Protein AF-0000000079939667 (afdb_homodimer)

Structure (mmCIF, N/CA/C/O backbone):
data_AF-0000000079939667-model_v1
#
loop_
_entity.id
_entity.type
_entity.pdbx_description
1 polymer 'Transcription factor like'
#
loop_
_atom_site.group_PDB
_atom_site.id
_atom_site.type_symbol
_atom_site.label_atom_id
_atom_site.label_alt_id
_atom_site.label_comp_id
_atom_site.label_asym_id
_atom_site.label_entity_id
_atom_site.label_seq_id
_atom_site.pdbx_PDB_ins_code
_atom_site.Cartn_x
_atom_site.Cartn_y
_atom_site.Cartn_z
_atom_site.occupancy
_atom_site.B_iso_or_equiv
_atom_site.auth_seq_id
_atom_site.auth_comp_id
_atom_site.auth_asym_id
_atom_site.auth_atom_id
_atom_site.pdbx_PDB_model_num
ATOM 1 N N . MET A 1 1 ? -7.195 26.578 -34.844 1 25.41 1 MET A N 1
ATOM 2 C CA . MET A 1 1 ? -7.215 25.141 -34.562 1 25.41 1 MET A CA 1
ATOM 3 C C . MET A 1 1 ? -6.73 24.875 -33.125 1 25.41 1 MET A C 1
ATOM 5 O O . MET A 1 1 ? -5.648 25.328 -32.75 1 25.41 1 MET A O 1
ATOM 9 N N . PRO A 1 2 ? -7.609 24.844 -32.094 1 32.22 2 PRO A N 1
ATOM 10 C CA . PRO A 1 2 ? -7.145 24.828 -30.703 1 32.22 2 PRO A CA 1
ATOM 11 C C . PRO A 1 2 ? -6.148 23.703 -30.438 1 32.22 2 PRO A C 1
ATOM 13 O O . PRO A 1 2 ? -6.164 22.672 -31.125 1 32.22 2 PRO A O 1
ATOM 16 N N . LEU A 1 3 ? -4.836 23.969 -30.422 1 28.88 3 LEU A N 1
ATOM 17 C CA . LEU A 1 3 ? -3.799 23.047 -29.984 1 28.88 3 LEU A CA 1
ATOM 18 C C . LEU A 1 3 ? -4.324 22.109 -28.891 1 28.88 3 LEU A C 1
ATOM 20 O O . LEU A 1 3 ? -4.594 22.547 -27.766 1 28.88 3 LEU A O 1
ATOM 24 N N . ILE A 1 4 ? -5.43 21.422 -29.156 1 31.19 4 ILE A N 1
ATOM 25 C CA . ILE A 1 4 ? -5.895 20.344 -28.297 1 31.19 4 ILE A CA 1
ATOM 26 C C . ILE A 1 4 ? -4.699 19.594 -27.703 1 31.19 4 ILE A C 1
ATOM 28 O O . ILE A 1 4 ? -3.939 18.953 -28.438 1 31.19 4 ILE A O 1
ATOM 32 N N . PHE A 1 5 ? -3.789 20.328 -27.078 1 32.91 5 PHE A N 1
ATOM 33 C CA . PHE A 1 5 ? -2.688 19.672 -26.391 1 32.91 5 PHE A CA 1
ATOM 34 C C . PHE A 1 5 ? -3.104 18.281 -25.922 1 32.91 5 PHE A C 1
ATOM 36 O O . PHE A 1 5 ? -4.121 18.125 -25.25 1 32.91 5 PHE A O 1
ATOM 43 N N . SER A 1 6 ? -3.053 17.25 -26.812 1 35.16 6 SER A N 1
ATOM 44 C CA . SER A 1 6 ? -3.111 15.836 -26.484 1 35.16 6 SER A CA 1
ATOM 45 C C . SER A 1 6 ? -2.725 15.586 -25.031 1 35.16 6 SER A C 1
ATOM 47 O O . SER A 1 6 ? -1.573 15.797 -24.641 1 35.16 6 SER A O 1
ATOM 49 N N . MET A 1 7 ? -3.277 16.078 -24.062 1 37.38 7 MET A N 1
ATOM 50 C CA . MET A 1 7 ? -3.1 15.961 -22.609 1 37.38 7 MET A CA 1
ATOM 51 C C . MET A 1 7 ? -2.553 14.586 -22.25 1 37.38 7 MET A C 1
ATOM 53 O O . MET A 1 7 ? -3.223 13.57 -22.453 1 37.38 7 MET A O 1
ATOM 57 N N . LYS A 1 8 ? -1.27 14.125 -22.547 1 42.5 8 LYS A N 1
ATOM 58 C CA . LYS A 1 8 ? -0.356 13.008 -22.312 1 42.5 8 LYS A CA 1
ATOM 59 C C . LYS A 1 8 ? -0.796 12.18 -21.125 1 42.5 8 LYS A C 1
ATOM 61 O O . LYS A 1 8 ? -1.211 12.727 -20.094 1 42.5 8 LYS A O 1
ATOM 66 N N . GLN A 1 9 ? -1.339 10.961 -21.344 1 53.97 9 GLN A N 1
ATOM 67 C CA . GLN A 1 9 ? -1.887 9.93 -20.469 1 53.97 9 GLN A CA 1
ATOM 68 C C . GLN A 1 9 ? -1.112 9.859 -19.156 1 53.97 9 GLN A C 1
ATOM 70 O O . GLN A 1 9 ? 0.04 9.422 -19.125 1 53.97 9 GLN A O 1
ATOM 75 N N . SER A 1 10 ? -1.386 10.648 -18.188 1 79.94 10 SER A N 1
ATOM 76 C CA . SER A 1 10 ? -0.792 10.82 -16.875 1 79.94 10 SER A CA 1
ATOM 77 C C . SER A 1 10 ? -0.624 9.477 -16.156 1 79.94 10 SER A C 1
ATOM 79 O O . SER A 1 10 ? -1.405 8.555 -16.375 1 79.94 10 SER A O 1
ATOM 81 N N . SER A 1 11 ? 0.518 9.242 -15.789 1 94.69 11 SER A N 1
ATOM 82 C CA . SER A 1 11 ? 0.853 8.016 -15.078 1 94.69 11 SER A CA 1
ATOM 83 C C . SER A 1 11 ? -0.192 7.688 -14.016 1 94.69 11 SER A C 1
ATOM 85 O O . SER A 1 11 ? -0.95 8.562 -13.594 1 94.69 11 SER A O 1
ATOM 87 N N . ILE A 1 12 ? -0.388 6.441 -13.781 1 96.56 12 ILE A N 1
ATOM 88 C CA . ILE A 1 12 ? -1.284 6.004 -12.719 1 96.56 12 ILE A CA 1
ATOM 89 C C . ILE A 1 12 ? -0.987 6.789 -11.438 1 96.56 12 ILE A C 1
ATOM 91 O O . ILE A 1 12 ? -1.907 7.207 -10.734 1 96.56 12 ILE A O 1
ATOM 95 N N . LYS A 1 13 ? 0.25 6.988 -11.188 1 97.44 13 LYS A N 1
ATOM 96 C CA . LYS A 1 13 ? 0.673 7.73 -10 1 97.44 13 LYS A CA 1
ATOM 97 C C . LYS A 1 13 ? 0.097 9.141 -10 1 97.44 13 LYS A C 1
ATOM 99 O O . LYS A 1 13 ? -0.454 9.594 -8.992 1 97.44 13 LYS A O 1
ATOM 104 N N . THR A 1 14 ? 0.235 9.828 -11.117 1 96.88 14 THR A N 1
ATOM 105 C CA . THR A 1 14 ? -0.229 11.203 -11.227 1 96.88 14 THR A CA 1
ATOM 106 C C . THR A 1 14 ? -1.75 11.273 -11.109 1 96.88 14 THR A C 1
ATOM 108 O O . THR A 1 14 ? -2.287 12.125 -10.398 1 96.88 14 THR A O 1
ATOM 111 N N . ARG A 1 15 ? -2.402 10.414 -11.758 1 97.25 15 ARG A N 1
ATOM 112 C CA . ARG A 1 15 ? -3.859 10.391 -11.703 1 97.25 15 ARG A CA 1
ATOM 113 C C . ARG A 1 15 ? -4.352 10.07 -10.297 1 97.25 15 ARG A C 1
ATOM 115 O O . ARG A 1 15 ? -5.285 10.711 -9.797 1 97.25 15 ARG A O 1
ATOM 122 N N . PHE A 1 16 ? -3.736 9.141 -9.734 1 98 16 PHE A N 1
ATOM 123 C CA . PHE A 1 16 ? -4.102 8.789 -8.367 1 98 16 PHE A CA 1
ATOM 124 C C . PHE A 1 16 ? -3.879 9.969 -7.43 1 98 16 PHE A C 1
ATOM 126 O O . PHE A 1 16 ? -4.734 10.273 -6.598 1 98 16 PHE A O 1
ATOM 133 N N . THR A 1 17 ? -2.688 10.555 -7.523 1 97.06 17 THR A N 1
ATOM 134 C CA . THR A 1 17 ? -2.342 11.664 -6.648 1 97.06 17 THR A CA 1
ATOM 135 C C . THR A 1 17 ? -3.379 12.781 -6.758 1 97.06 17 THR A C 1
ATOM 137 O O . THR A 1 17 ? -3.896 13.258 -5.742 1 97.06 17 THR A O 1
ATOM 140 N N . TYR A 1 18 ? -3.674 13.117 -7.965 1 95.94 18 TYR A N 1
ATOM 141 C CA . TYR A 1 18 ? -4.637 14.188 -8.195 1 95.94 18 TYR A CA 1
ATOM 142 C C . TYR A 1 18 ? -6.012 13.812 -7.656 1 95.94 18 TYR A C 1
ATOM 144 O O . TYR A 1 18 ? -6.645 14.602 -6.957 1 95.94 18 TYR A O 1
ATOM 152 N N . GLY A 1 19 ? -6.473 12.672 -7.938 1 95.31 19 GLY A N 1
ATOM 153 C CA . GLY A 1 19 ? -7.762 12.219 -7.449 1 95.31 19 GLY A CA 1
ATOM 154 C C . GLY A 1 19 ? -7.84 12.148 -5.934 1 95.31 19 GLY A C 1
ATOM 155 O O . GLY A 1 19 ? -8.836 12.555 -5.336 1 95.31 19 GLY A O 1
ATOM 156 N N . PHE A 1 20 ? -6.848 11.68 -5.379 1 96.5 20 PHE A N 1
ATOM 157 C CA . PHE A 1 20 ? -6.797 11.508 -3.932 1 96.5 20 PHE A CA 1
ATOM 158 C C . PHE A 1 20 ? -6.828 12.859 -3.225 1 96.5 20 PHE A C 1
ATOM 160 O O . PHE A 1 20 ? -7.605 13.055 -2.287 1 96.5 20 PHE A O 1
ATOM 167 N N . LEU A 1 21 ? -6.051 13.781 -3.643 1 94.56 21 LEU A N 1
ATOM 168 C CA . LEU A 1 21 ? -5.988 15.102 -3.031 1 94.56 21 LEU A CA 1
ATOM 169 C C . LEU A 1 21 ? -7.293 15.859 -3.242 1 94.56 21 LEU A C 1
ATOM 171 O O . LEU A 1 21 ? -7.75 16.578 -2.352 1 94.56 21 LEU A O 1
ATOM 175 N N . ARG A 1 22 ? -7.848 15.719 -4.406 1 93.75 22 ARG A N 1
ATOM 176 C CA . ARG A 1 22 ? -9.117 16.375 -4.695 1 93.75 22 ARG A CA 1
ATOM 177 C C . ARG A 1 22 ? -10.211 15.883 -3.76 1 93.75 22 ARG A C 1
ATOM 179 O O . ARG A 1 22 ? -11.008 16.688 -3.248 1 93.75 22 ARG A O 1
ATOM 186 N N . THR A 1 23 ? -10.188 14.602 -3.518 1 91.06 23 THR A N 1
ATOM 187 C CA . THR A 1 23 ? -11.211 14.039 -2.648 1 91.06 23 THR A CA 1
ATOM 188 C C . THR A 1 23 ? -10.977 14.445 -1.197 1 91.06 23 THR A C 1
ATOM 190 O O . THR A 1 23 ? -11.93 14.703 -0.458 1 91.06 23 THR A O 1
ATOM 193 N N . LEU A 1 24 ? -9.758 14.477 -0.794 1 90.75 24 LEU A N 1
ATOM 194 C CA . LEU A 1 24 ? -9.422 14.891 0.563 1 90.75 24 LEU A CA 1
ATOM 195 C C . LEU A 1 24 ? -9.891 16.312 0.83 1 90.75 24 LEU A C 1
ATOM 197 O O . LEU A 1 24 ? -10.352 16.625 1.93 1 90.75 24 LEU A O 1
ATOM 201 N N . LYS A 1 25 ? -9.75 17.109 -0.139 1 91.12 25 LYS A N 1
ATOM 202 C CA . LYS A 1 25 ? -10.141 18.516 -0.007 1 91.12 25 LYS A CA 1
ATOM 203 C C . LYS A 1 25 ? -11.656 18.641 0.117 1 91.12 25 LYS A C 1
ATOM 205 O O . LYS A 1 25 ? -12.156 19.609 0.71 1 91.12 25 LYS A O 1
ATOM 210 N N . ARG A 1 26 ? -12.383 17.766 -0.353 1 89.38 26 ARG A N 1
ATOM 211 C CA . ARG A 1 26 ? -13.844 17.828 -0.364 1 89.38 26 ARG A CA 1
ATOM 212 C C . ARG A 1 26 ? -14.422 17.281 0.933 1 89.38 26 ARG A C 1
ATOM 214 O O . ARG A 1 26 ? -15.602 17.5 1.228 1 89.38 26 ARG A O 1
ATOM 221 N N . LEU A 1 27 ? -13.609 16.562 1.649 1 87.5 27 LEU A N 1
ATOM 222 C CA . LEU A 1 27 ? -14.102 15.984 2.893 1 87.5 27 LEU A CA 1
ATOM 223 C C . LEU A 1 27 ? -14.289 17.062 3.959 1 87.5 27 LEU A C 1
ATOM 225 O O . LEU A 1 27 ? -13.5 18 4.039 1 87.5 27 LEU A O 1
ATOM 229 N N . PRO A 1 28 ? -15.383 16.969 4.609 1 79.62 28 PRO A N 1
ATOM 230 C CA . PRO A 1 28 ? -15.672 17.984 5.629 1 79.62 28 PRO A CA 1
ATOM 231 C C . PRO A 1 28 ? -14.562 18.094 6.672 1 79.62 28 PRO A C 1
ATOM 233 O O . PRO A 1 28 ? -14 17.078 7.094 1 79.62 28 PRO A O 1
ATOM 236 N N . LYS A 1 29 ? -14.188 19.438 6.883 1 74.19 29 LYS A N 1
ATOM 237 C CA . LYS A 1 29 ? -13.148 19.688 7.883 1 74.19 29 LYS A CA 1
ATOM 238 C C . LYS A 1 29 ? -13.734 19.703 9.289 1 74.19 29 LYS A C 1
ATOM 240 O O . LYS A 1 29 ? -14.859 20.172 9.5 1 74.19 29 LYS A O 1
ATOM 245 N N . THR A 1 30 ? -13.453 18.672 10.023 1 64.62 30 THR A N 1
ATOM 246 C CA . THR A 1 30 ? -14 18.641 11.375 1 64.62 30 THR A CA 1
ATOM 247 C C . THR A 1 30 ? -13.508 19.844 12.18 1 64.62 30 THR A C 1
ATOM 249 O O . THR A 1 30 ? -12.305 20.016 12.367 1 64.62 30 THR A O 1
ATOM 252 N N . ARG A 1 31 ? -14.078 21.016 12.008 1 55.59 31 ARG A N 1
ATOM 253 C CA . ARG A 1 31 ? -13.836 22.172 12.852 1 55.59 31 ARG A CA 1
ATOM 254 C C . ARG A 1 31 ? -13.594 21.766 14.297 1 55.59 31 ARG A C 1
ATOM 256 O O . ARG A 1 31 ? -14.258 20.859 14.812 1 55.59 31 ARG A O 1
ATOM 263 N N . ALA A 1 32 ? -12.297 22.094 14.766 1 51.62 32 ALA A N 1
ATOM 264 C CA . ALA A 1 32 ? -11.969 22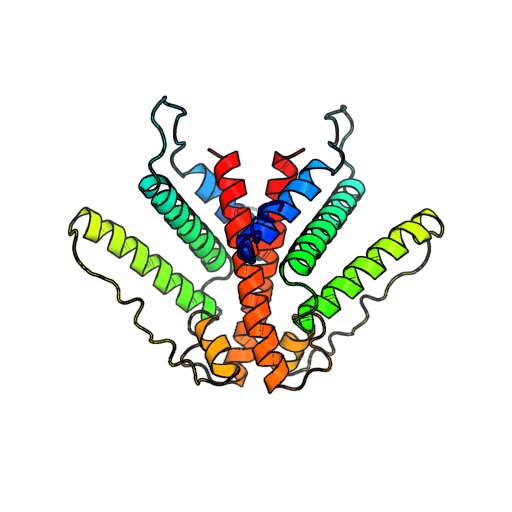.031 16.188 1 51.62 32 ALA A CA 1
ATOM 265 C C . ALA A 1 32 ? -13.188 22.328 17.047 1 51.62 32 ALA A C 1
ATOM 267 O O . ALA A 1 32 ? -13.242 23.375 17.703 1 51.62 32 ALA A O 1
ATOM 268 N N . THR A 1 33 ? -14.352 22.5 16.578 1 49.19 33 THR A N 1
ATOM 269 C CA . THR A 1 33 ? -15.109 22.797 17.797 1 49.19 33 THR A CA 1
ATOM 270 C C . THR A 1 33 ? -14.797 21.781 18.891 1 49.19 33 THR A C 1
ATOM 272 O O . THR A 1 33 ? -14.414 20.641 18.609 1 49.19 33 THR A O 1
ATOM 275 N N . SER A 1 34 ? -14.906 22.188 20.25 1 49.72 34 SER A N 1
ATOM 276 C CA . SER A 1 34 ? -14.57 21.641 21.562 1 49.72 34 SER A CA 1
ATOM 277 C C . SER A 1 34 ? -14.781 20.125 21.594 1 49.72 34 SER A C 1
ATOM 279 O O . SER A 1 34 ? -14.477 19.484 22.609 1 49.72 34 SER A O 1
ATOM 281 N N . SER A 1 35 ? -15.859 19.422 21 1 53.44 35 SER A N 1
ATOM 282 C CA . SER A 1 35 ? -16.328 18.188 21.609 1 53.44 35 SER A CA 1
ATOM 283 C C . SER A 1 35 ? -15.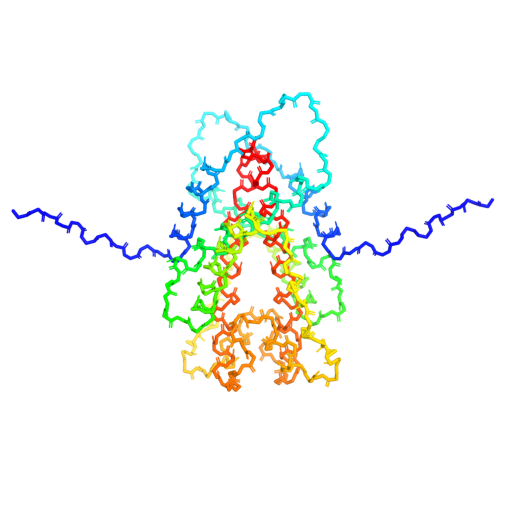5 17 21.141 1 53.44 35 SER A C 1
ATOM 285 O O . SER A 1 35 ? -14.984 16.984 20.031 1 53.44 35 SER A O 1
ATOM 287 N N . SER A 1 36 ? -14.945 16.062 21.953 1 63.62 36 SER A N 1
ATOM 288 C CA . SER A 1 36 ? -14.32 14.75 22.016 1 63.62 36 SER A CA 1
ATOM 289 C C . SER A 1 36 ? -14.852 13.844 20.906 1 63.62 36 SER A C 1
ATOM 291 O O . SER A 1 36 ? -16.062 13.594 20.828 1 63.62 36 SER A O 1
ATOM 293 N N . PHE A 1 37 ? -14.102 13.742 19.703 1 71.38 37 PHE A N 1
ATOM 294 C CA . PHE A 1 37 ? -14.562 12.805 18.688 1 71.38 37 PHE A CA 1
ATOM 295 C C . PHE A 1 37 ? -14.836 11.43 19.297 1 71.38 37 PHE A C 1
ATOM 297 O O . PHE A 1 37 ? -14 10.891 20.031 1 71.38 37 PHE A O 1
ATOM 304 N N . SER A 1 38 ? -16.078 11.117 19.234 1 83.69 38 SER A N 1
ATOM 305 C CA . SER A 1 38 ? -16.406 9.766 19.672 1 83.69 38 SER A CA 1
ATOM 306 C C . SER A 1 38 ? -15.703 8.727 18.797 1 83.69 38 SER A C 1
ATOM 308 O O . SER A 1 38 ? -15.359 9 17.641 1 83.69 38 SER A O 1
ATOM 310 N N . PRO A 1 39 ? -15.328 7.656 19.359 1 87.44 39 PRO A N 1
ATOM 311 C CA . PRO A 1 39 ? -14.734 6.559 18.594 1 87.44 39 PRO A CA 1
ATOM 312 C C . PRO A 1 39 ? -15.547 6.191 17.359 1 87.44 39 PRO A C 1
ATOM 314 O O . PRO A 1 39 ? -14.984 5.801 16.328 1 87.44 39 PRO A O 1
ATOM 317 N N . GLU A 1 40 ? -16.781 6.43 17.422 1 87.69 40 GLU A N 1
ATOM 318 C CA . GLU A 1 40 ? -17.656 6.109 16.281 1 87.69 40 GLU A CA 1
ATOM 319 C C . GLU A 1 40 ? -17.453 7.09 15.133 1 87.69 40 GLU A C 1
ATOM 321 O O . GLU A 1 40 ? -17.406 6.688 13.969 1 87.69 40 GLU A O 1
ATOM 326 N N . GLU A 1 41 ? -17.266 8.25 15.539 1 85.88 41 GLU A N 1
ATOM 327 C CA . GLU A 1 41 ? -17.062 9.273 14.516 1 85.88 41 GLU A CA 1
ATOM 328 C C . GLU A 1 41 ? -15.727 9.094 13.812 1 85.88 41 GLU A C 1
ATOM 330 O O . GLU A 1 41 ? -15.625 9.289 12.594 1 85.88 41 GLU A O 1
ATOM 335 N N . ILE A 1 42 ? -14.836 8.672 14.578 1 86 42 ILE A N 1
ATOM 336 C CA . ILE A 1 42 ? -13.5 8.445 14.031 1 86 42 ILE A CA 1
ATOM 337 C C . ILE A 1 42 ? -13.539 7.266 13.062 1 86 42 ILE A C 1
ATOM 339 O O . ILE A 1 42 ? -12.961 7.332 11.977 1 86 42 ILE A O 1
ATOM 343 N N . SER A 1 43 ? -14.227 6.277 13.445 1 90.69 43 SER A N 1
ATOM 344 C CA . SER A 1 43 ? -14.344 5.09 12.602 1 90.69 43 SER A CA 1
ATOM 345 C C . SER A 1 43 ? -15.055 5.414 11.297 1 90.69 43 SER A C 1
ATOM 347 O O . SER A 1 43 ? -14.672 4.914 10.234 1 90.69 43 SER A O 1
ATOM 349 N N . LYS A 1 44 ? -16.031 6.262 11.422 1 88.62 44 LYS A N 1
ATOM 350 C CA . LYS A 1 44 ? -16.781 6.652 10.227 1 88.62 44 LYS A CA 1
ATOM 351 C C . LYS A 1 44 ? -15.891 7.438 9.266 1 88.62 44 LYS A C 1
ATOM 353 O O . LYS A 1 44 ? -15.914 7.203 8.055 1 88.62 44 LYS A O 1
ATOM 358 N N . ARG A 1 45 ? -15.156 8.305 9.82 1 89.31 45 ARG A N 1
ATOM 359 C CA . ARG A 1 45 ? -14.266 9.117 8.992 1 89.31 45 ARG A CA 1
ATOM 360 C C . ARG A 1 45 ? -13.211 8.25 8.312 1 89.31 45 ARG A C 1
ATOM 362 O O . ARG A 1 45 ? -12.922 8.43 7.125 1 89.31 45 ARG A O 1
ATOM 369 N N . CYS A 1 46 ? -12.727 7.273 9.031 1 91.44 46 CYS A N 1
ATOM 370 C CA . CYS A 1 46 ? -11.734 6.355 8.484 1 91.44 46 CYS A CA 1
ATOM 371 C C . CYS A 1 46 ? -12.312 5.574 7.309 1 91.44 46 CYS A C 1
ATOM 373 O O . CYS A 1 46 ? -11.625 5.363 6.305 1 91.44 46 CYS A O 1
ATOM 375 N N . ARG A 1 47 ? -13.547 5.277 7.453 1 91.88 47 ARG A N 1
ATOM 376 C CA . ARG A 1 47 ? -14.211 4.523 6.391 1 91.88 47 ARG A CA 1
ATOM 377 C C . ARG A 1 47 ? -14.414 5.387 5.148 1 91.88 47 ARG A C 1
ATOM 379 O O . ARG A 1 47 ? -14.219 4.918 4.023 1 91.88 47 ARG A O 1
ATOM 386 N N . ILE A 1 48 ? -14.758 6.562 5.398 1 91.25 48 ILE A N 1
ATOM 387 C CA . ILE A 1 48 ? -15.016 7.477 4.289 1 91.25 48 ILE A CA 1
ATOM 388 C C . ILE A 1 48 ? -13.719 7.738 3.525 1 91.25 48 ILE A C 1
ATOM 390 O O . ILE A 1 48 ? -13.703 7.738 2.293 1 91.25 48 ILE A O 1
ATOM 394 N N . ILE A 1 49 ? -12.648 7.867 4.262 1 93.62 49 ILE A N 1
ATOM 395 C CA . ILE A 1 49 ? -11.367 8.148 3.625 1 93.62 49 ILE A CA 1
ATOM 396 C C . ILE A 1 49 ? -10.875 6.902 2.891 1 93.62 49 ILE A C 1
ATOM 398 O O . ILE A 1 49 ? -10.273 7.004 1.817 1 93.62 49 ILE A O 1
ATOM 402 N N . LYS A 1 50 ? -11.117 5.789 3.482 1 95.44 50 LYS A N 1
ATOM 403 C CA . LYS A 1 50 ? -10.773 4.551 2.791 1 95.44 50 LYS A CA 1
ATOM 404 C C . LYS A 1 50 ? -11.516 4.441 1.459 1 95.44 50 LYS A C 1
ATOM 406 O O . LYS A 1 50 ? -10.914 4.113 0.434 1 95.44 50 LYS A O 1
ATOM 411 N N . GLN A 1 51 ? -12.781 4.703 1.54 1 94.12 51 GLN A N 1
ATOM 412 C CA . GLN A 1 51 ? -13.594 4.621 0.331 1 94.12 51 GLN A CA 1
ATOM 413 C C . GLN A 1 51 ? -13.109 5.609 -0.726 1 94.12 51 GLN A C 1
ATOM 415 O O . GLN A 1 51 ? -13.062 5.285 -1.914 1 94.12 51 GLN A O 1
ATOM 420 N N . ALA A 1 52 ? -12.758 6.727 -0.271 1 93.88 52 ALA A N 1
ATOM 421 C CA . ALA A 1 52 ? -12.25 7.746 -1.18 1 93.88 52 ALA A CA 1
ATOM 422 C C . A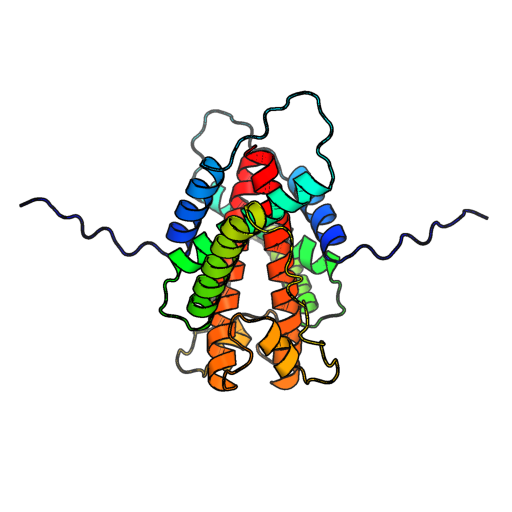LA A 1 52 ? -10.922 7.316 -1.8 1 93.88 52 ALA A C 1
ATOM 424 O O . ALA A 1 52 ? -10.688 7.531 -2.992 1 93.88 52 ALA A O 1
ATOM 425 N N . THR A 1 53 ? -10.039 6.75 -1.01 1 96.75 53 THR A N 1
ATOM 426 C CA . THR A 1 53 ? -8.75 6.258 -1.488 1 96.75 53 THR A CA 1
ATOM 427 C C . THR A 1 53 ? -8.945 5.145 -2.51 1 96.75 53 THR A C 1
ATOM 429 O O . THR A 1 53 ? -8.305 5.141 -3.562 1 96.75 53 THR A O 1
ATOM 432 N N . ASP A 1 54 ? -9.867 4.203 -2.154 1 97.19 54 ASP A N 1
ATOM 433 C CA . ASP A 1 54 ? -10.18 3.111 -3.072 1 97.19 54 ASP A CA 1
ATOM 434 C C . ASP A 1 54 ? -10.734 3.645 -4.391 1 97.19 54 ASP A C 1
ATOM 436 O O . ASP A 1 54 ? -10.344 3.189 -5.465 1 97.19 54 ASP A O 1
ATOM 440 N N . ALA A 1 55 ? -11.641 4.621 -4.316 1 96.94 55 ALA A N 1
ATOM 441 C CA . ALA A 1 55 ? -12.25 5.203 -5.512 1 96.94 55 ALA A CA 1
ATOM 442 C C . ALA A 1 55 ? -11.211 5.922 -6.363 1 96.94 55 ALA A C 1
ATOM 444 O O . ALA A 1 55 ? -11.234 5.832 -7.594 1 96.94 55 ALA A O 1
ATOM 445 N N . SER A 1 56 ? -10.305 6.641 -5.715 1 97.88 56 SER A N 1
ATOM 446 C CA . SER A 1 56 ? -9.273 7.371 -6.438 1 97.88 56 SER A CA 1
ATOM 447 C C . SER A 1 56 ? -8.344 6.418 -7.184 1 97.88 56 SER A C 1
ATOM 449 O O . SER A 1 56 ? -7.98 6.672 -8.336 1 97.88 56 SER A O 1
ATOM 451 N N . MET A 1 57 ? -7.98 5.305 -6.52 1 98.12 57 MET A N 1
ATOM 452 C CA . MET A 1 57 ? -7.102 4.344 -7.184 1 98.12 57 MET A CA 1
ATOM 453 C C . MET A 1 57 ? -7.832 3.643 -8.328 1 98.12 57 MET A C 1
ATOM 455 O O . MET A 1 57 ? -7.273 3.471 -9.414 1 98.12 57 MET A O 1
ATOM 459 N N . ALA A 1 58 ? -9.055 3.227 -8.047 1 98 58 ALA A N 1
ATOM 460 C CA . ALA A 1 58 ? -9.828 2.561 -9.086 1 98 58 ALA A CA 1
ATOM 461 C C . ALA A 1 58 ? -10.039 3.482 -10.289 1 98 58 ALA A C 1
ATOM 463 O O . ALA A 1 58 ? -10 3.037 -11.438 1 98 58 ALA A O 1
ATOM 464 N N . SER A 1 59 ? -10.297 4.754 -10.062 1 97.25 59 SER A N 1
ATOM 465 C CA . SER A 1 59 ? -10.461 5.73 -11.141 1 97.25 59 SER A CA 1
ATOM 466 C C . SER A 1 59 ? -9.172 5.918 -11.922 1 97.25 59 SER A C 1
ATOM 468 O O . SER A 1 59 ? -9.188 6.062 -13.148 1 97.25 59 SER A O 1
ATOM 470 N N . ALA A 1 60 ? -8.047 5.91 -11.227 1 98.12 60 ALA A N 1
ATOM 471 C CA . ALA A 1 60 ? -6.746 6.086 -11.867 1 98.12 60 ALA A CA 1
ATOM 472 C C . ALA A 1 60 ? -6.418 4.906 -12.773 1 98.12 60 ALA A C 1
ATOM 474 O O . ALA A 1 60 ? -5.832 5.086 -13.844 1 98.12 60 ALA A O 1
ATOM 475 N N . VAL A 1 61 ? -6.801 3.729 -12.375 1 98 61 VAL A N 1
ATOM 476 C CA . VAL A 1 61 ? -6.504 2.516 -13.125 1 98 61 VAL A CA 1
ATOM 477 C C . VAL A 1 61 ? -7.555 2.309 -14.211 1 98 61 VAL A C 1
ATOM 479 O O . VAL A 1 61 ? -7.234 1.9 -15.328 1 98 61 VAL A O 1
ATOM 482 N N . GLY A 1 62 ? -8.805 2.607 -13.867 1 96.62 62 GLY A N 1
ATOM 483 C CA . GLY A 1 62 ? -9.906 2.344 -14.773 1 96.62 62 GLY A CA 1
ATOM 484 C C . GLY A 1 62 ? -10.383 0.904 -14.727 1 96.62 62 GLY A C 1
ATOM 485 O O . GLY A 1 62 ? -9.922 0.117 -13.898 1 96.62 62 GLY A O 1
ATOM 486 N N . PRO A 1 63 ? -11.273 0.552 -15.633 1 96 63 PRO A N 1
ATOM 487 C CA . PRO A 1 63 ? -11.883 -0.78 -15.602 1 96 63 PRO A CA 1
ATOM 488 C C . PRO A 1 63 ? -11.07 -1.812 -16.391 1 96 63 PRO A C 1
ATOM 490 O O . PRO A 1 63 ? -11.547 -2.93 -16.609 1 96 63 PRO A O 1
ATOM 493 N N . ARG A 1 64 ? -9.812 -1.528 -16.734 1 94.94 64 ARG A N 1
ATOM 494 C CA . ARG A 1 64 ? -9.016 -2.385 -17.609 1 94.94 64 ARG A CA 1
ATOM 495 C C . ARG A 1 64 ? -8.555 -3.635 -16.859 1 94.94 64 ARG A C 1
ATOM 497 O O . ARG A 1 64 ? -8.25 -4.656 -17.484 1 94.94 64 ARG A O 1
ATOM 504 N N . ARG A 1 65 ? -8.477 -3.561 -15.602 1 97 65 ARG A N 1
ATOM 505 C CA . ARG A 1 65 ? -8.016 -4.668 -14.766 1 97 65 ARG A CA 1
ATOM 506 C C . ARG A 1 65 ? -9.164 -5.262 -13.961 1 97 65 ARG A C 1
ATOM 508 O O . ARG A 1 65 ? -10.008 -4.527 -13.438 1 97 65 ARG A O 1
ATOM 515 N N . ALA A 1 66 ? -9.141 -6.586 -13.875 1 97.5 66 ALA A N 1
ATOM 516 C CA . ALA A 1 66 ? -10.219 -7.27 -13.164 1 97.5 66 ALA A CA 1
ATOM 517 C C . ALA A 1 66 ? -10.328 -6.781 -11.727 1 97.5 66 ALA A C 1
ATOM 519 O O . ALA A 1 66 ? -11.43 -6.57 -11.211 1 97.5 66 ALA A O 1
ATOM 520 N N . TRP A 1 67 ? -9.195 -6.672 -11.039 1 97.88 67 TRP A N 1
ATOM 521 C CA . TRP A 1 67 ? -9.242 -6.246 -9.641 1 97.88 67 TRP A CA 1
ATOM 522 C C . TRP A 1 67 ? -9.789 -4.832 -9.523 1 97.88 67 TRP A C 1
ATOM 524 O O . TRP A 1 67 ? -10.5 -4.516 -8.562 1 97.88 67 TRP A O 1
ATOM 534 N N . SER A 1 68 ? -9.492 -3.982 -10.414 1 98.31 68 SER A N 1
ATOM 535 C CA . SER A 1 68 ? -9.992 -2.613 -10.391 1 98.31 68 SER A CA 1
ATOM 536 C C . SER A 1 68 ? -11.5 -2.572 -10.625 1 98.31 68 SER A C 1
ATOM 538 O O . SER A 1 68 ? -12.211 -1.798 -9.984 1 98.31 68 SER A O 1
ATOM 540 N N . ARG A 1 69 ? -11.961 -3.385 -11.547 1 97.81 69 ARG A N 1
ATOM 541 C CA . ARG A 1 69 ? -13.406 -3.49 -11.758 1 97.81 69 ARG A CA 1
ATOM 542 C C . ARG A 1 69 ? -14.117 -3.922 -10.477 1 97.81 69 ARG A C 1
ATOM 544 O O . ARG A 1 69 ? -15.18 -3.393 -10.148 1 97.81 69 ARG A O 1
ATOM 551 N N . ALA A 1 70 ? -13.539 -4.891 -9.867 1 97.94 70 ALA A N 1
ATOM 552 C CA . ALA A 1 70 ? -14.109 -5.363 -8.602 1 97.94 70 ALA A CA 1
ATOM 553 C C . ALA A 1 70 ? -14.156 -4.246 -7.566 1 97.94 70 ALA A C 1
ATOM 555 O O . ALA A 1 70 ? -15.133 -4.109 -6.828 1 97.94 70 ALA A O 1
ATOM 556 N N . LEU A 1 71 ? -13.117 -3.455 -7.508 1 97.62 71 LEU A N 1
ATOM 557 C CA . LEU A 1 71 ? -13.047 -2.344 -6.562 1 97.62 71 LEU A CA 1
ATOM 558 C C . LEU A 1 71 ? -14.094 -1.283 -6.891 1 97.62 71 LEU A C 1
ATOM 560 O O . LEU A 1 71 ? -14.727 -0.733 -5.992 1 97.62 71 LEU A O 1
ATOM 564 N N . ILE A 1 72 ? -14.227 -0.979 -8.141 1 97.62 72 ILE A N 1
ATOM 565 C CA . ILE A 1 72 ? -15.234 -0.023 -8.578 1 97.62 72 ILE A CA 1
ATOM 566 C C . ILE A 1 72 ? -16.625 -0.482 -8.117 1 97.62 72 ILE A C 1
ATOM 568 O O . ILE A 1 72 ? -17.391 0.312 -7.582 1 97.62 72 ILE A O 1
ATOM 572 N N . ARG A 1 73 ? -16.875 -1.744 -8.242 1 96.94 73 ARG A N 1
ATOM 573 C CA . ARG A 1 73 ? -18.156 -2.299 -7.836 1 96.94 73 ARG A CA 1
ATOM 574 C C . ARG A 1 73 ? -18.344 -2.178 -6.328 1 96.94 73 ARG A C 1
ATOM 576 O O . ARG A 1 73 ? -19.438 -1.831 -5.863 1 96.94 73 ARG A O 1
ATOM 583 N N . ARG A 1 74 ? -17.344 -2.465 -5.645 1 95.38 74 ARG A N 1
ATOM 584 C CA . ARG A 1 74 ? -17.406 -2.391 -4.188 1 95.38 74 ARG A CA 1
ATOM 585 C C . ARG A 1 74 ? -17.672 -0.963 -3.723 1 95.38 74 ARG A C 1
ATOM 587 O O . ARG A 1 74 ? -18.516 -0.741 -2.844 1 95.38 74 ARG A O 1
ATOM 594 N N . VAL A 1 75 ? -16.969 -0.044 -4.281 1 95.38 75 VAL A N 1
ATOM 595 C CA . VAL A 1 75 ? -17.109 1.363 -3.926 1 95.38 75 VAL A CA 1
ATOM 596 C C . VAL A 1 75 ? -18.531 1.833 -4.219 1 95.38 75 VAL A C 1
ATOM 598 O O . VAL A 1 75 ? -19.141 2.547 -3.416 1 95.38 75 VAL A O 1
ATOM 601 N N . ARG A 1 76 ? -19.047 1.468 -5.328 1 94.56 76 ARG A N 1
ATOM 602 C CA . ARG A 1 76 ? -20.391 1.834 -5.73 1 94.56 76 ARG A CA 1
ATOM 603 C C . ARG A 1 76 ? -21.422 1.254 -4.77 1 94.56 76 ARG A C 1
ATOM 605 O O . ARG A 1 76 ? -22.375 1.942 -4.371 1 94.56 76 ARG A O 1
ATOM 612 N N . TRP A 1 77 ? -21.203 0.046 -4.414 1 94.5 77 TRP A N 1
ATOM 613 C CA . TRP A 1 77 ? -22.109 -0.634 -3.486 1 94.5 77 TRP A CA 1
ATOM 614 C C . TRP A 1 77 ? -22.094 0.047 -2.121 1 94.5 77 TRP A C 1
ATOM 616 O O . TRP A 1 77 ? -23.156 0.305 -1.542 1 94.5 77 TRP A O 1
ATOM 626 N N . GLN A 1 78 ? -20.969 0.377 -1.609 1 91.31 78 GLN A N 1
ATOM 627 C CA . GLN A 1 78 ? -20.812 1.042 -0.319 1 91.31 78 GLN A CA 1
ATOM 628 C C . GLN A 1 78 ? -21.5 2.408 -0.321 1 91.31 78 GLN A C 1
ATOM 630 O O . GLN A 1 78 ? -22.109 2.803 0.673 1 91.31 78 GLN A O 1
ATOM 635 N N . ARG A 1 79 ? -21.344 3.053 -1.428 1 88.56 79 ARG A N 1
ATOM 636 C CA . ARG A 1 79 ? -21.984 4.359 -1.562 1 88.56 79 ARG A CA 1
ATOM 637 C C . ARG A 1 79 ? -23.5 4.234 -1.518 1 88.56 79 ARG A C 1
ATOM 639 O O . ARG A 1 79 ? -24.172 5.027 -0.854 1 88.56 79 ARG A O 1
ATOM 646 N N . ARG A 1 80 ? -23.984 3.229 -2.066 1 89.5 80 ARG A N 1
ATOM 647 C CA . ARG A 1 80 ? -25.422 2.982 -2.084 1 89.5 80 ARG A CA 1
ATOM 648 C C . ARG A 1 80 ? -25.938 2.621 -0.694 1 89.5 80 ARG A C 1
ATOM 650 O O . ARG A 1 80 ? -27 3.082 -0.281 1 89.5 80 ARG A O 1
ATOM 657 N N . GLN A 1 81 ? -25.156 1.837 -0.005 1 87.38 81 GLN A N 1
ATOM 658 C CA . GLN A 1 81 ? -25.547 1.418 1.34 1 87.38 81 GLN A CA 1
ATOM 659 C C . GLN A 1 81 ? -25.594 2.607 2.295 1 87.38 81 GLN A C 1
ATOM 661 O O . GLN A 1 81 ? -26.469 2.682 3.162 1 87.38 81 GLN A O 1
ATOM 666 N N . ARG A 1 82 ? -24.734 3.492 2.166 1 81.94 82 ARG A N 1
ATOM 667 C CA . ARG A 1 82 ? -24.703 4.684 3.006 1 81.94 82 ARG A CA 1
ATOM 668 C C . ARG A 1 82 ? -25.922 5.562 2.758 1 81.94 82 ARG A C 1
ATOM 670 O O . ARG A 1 82 ? -26.5 6.133 3.695 1 81.94 82 ARG A O 1
ATOM 677 N N . LEU A 1 83 ? -26.281 5.496 1.59 1 78.69 83 LEU A N 1
ATOM 678 C CA . LEU A 1 83 ? -27.453 6.289 1.223 1 78.69 83 LEU A CA 1
ATOM 679 C C . LEU A 1 83 ? -28.734 5.641 1.744 1 78.69 83 LEU A C 1
ATOM 681 O O . LEU A 1 83 ? -29.625 6.336 2.229 1 78.69 83 LEU A O 1
ATOM 685 N N . VAL A 1 84 ? -28.688 4.305 1.73 1 74.75 84 VAL A N 1
ATOM 686 C CA . VAL A 1 84 ? -29.875 3.564 2.15 1 74.75 84 VAL A CA 1
ATOM 687 C C . VAL A 1 84 ? -29.969 3.545 3.674 1 74.75 84 VAL A C 1
ATOM 689 O O . VAL A 1 84 ? -31.047 3.697 4.246 1 74.75 84 VAL A O 1
ATOM 692 N N . MET A 1 85 ? -28.734 3.098 4.402 1 66 85 MET A N 1
ATOM 693 C CA . MET A 1 85 ? -28.734 3.045 5.859 1 66 85 MET A CA 1
ATOM 694 C C . MET A 1 85 ? -29.109 4.398 6.453 1 66 85 MET A C 1
ATOM 696 O O . MET A 1 85 ? -29.719 4.469 7.52 1 66 85 MET A O 1
ATOM 700 N N . ARG A 1 86 ? -28.484 5.441 5.906 1 55.66 86 ARG A N 1
ATOM 701 C CA . ARG A 1 86 ? -28.984 6.723 6.379 1 55.66 86 ARG A CA 1
ATOM 702 C C . ARG A 1 86 ? -30.516 6.742 6.367 1 55.66 86 ARG A C 1
ATOM 704 O O . ARG A 1 86 ? -31.141 7.379 7.219 1 55.66 86 ARG A O 1
ATOM 711 N N . ARG A 1 87 ? -30.922 5.914 5.445 1 53.28 87 ARG A N 1
ATOM 712 C CA . ARG A 1 87 ? -32.375 5.781 5.422 1 53.28 87 ARG A CA 1
ATOM 713 C C . ARG A 1 87 ? -32.812 4.633 6.316 1 53.28 87 ARG A C 1
ATOM 715 O O . ARG A 1 87 ? -33.844 4.746 7.012 1 53.28 87 ARG A O 1
ATOM 722 N N . THR A 1 88 ? -32.188 3.402 6.062 1 51.09 88 THR A N 1
ATOM 723 C CA . THR A 1 88 ? -32.656 2.215 6.766 1 51.09 88 THR A CA 1
ATOM 724 C C . THR A 1 88 ? -31.578 1.677 7.703 1 51.09 88 THR A C 1
ATOM 726 O O . THR A 1 88 ? -30.406 1.586 7.332 1 51.09 88 THR A O 1
ATOM 729 N N . ARG A 1 89 ? -31.578 1.677 9.023 1 44.59 89 ARG A N 1
ATOM 730 C CA . ARG A 1 89 ? -30.594 1.235 10.008 1 44.59 89 ARG A CA 1
ATOM 731 C C . ARG A 1 89 ? -30.016 -0.122 9.625 1 44.59 89 ARG A C 1
ATOM 733 O O . ARG A 1 89 ? -29.203 -0.688 10.367 1 44.59 89 ARG A O 1
ATOM 740 N N . ARG A 1 90 ? -30.594 -1.159 8.852 1 33.47 90 ARG A N 1
ATOM 741 C CA . ARG A 1 90 ? -30.609 -2.518 9.383 1 33.47 90 ARG A CA 1
ATOM 742 C C . ARG A 1 90 ? -29.328 -3.26 9.008 1 33.47 90 ARG A C 1
ATOM 744 O O . ARG A 1 90 ? -28.922 -4.191 9.703 1 33.47 90 ARG A O 1
ATOM 751 N N . GLY A 1 91 ? -28.922 -3.6 7.613 1 34 91 GLY A N 1
ATOM 752 C CA . GLY A 1 91 ? -28.5 -4.957 7.305 1 34 91 GLY A CA 1
ATOM 753 C C . GLY A 1 91 ? -27.016 -5.184 7.52 1 34 91 GLY A C 1
ATOM 754 O O . GLY A 1 91 ? -26.203 -4.266 7.352 1 34 91 GLY A O 1
ATOM 755 N N . GLU A 1 92 ? -26.688 -6.145 8.398 1 40.16 92 GLU A N 1
ATOM 756 C CA . GLU A 1 92 ? -25.453 -6.777 8.852 1 40.16 92 GLU A CA 1
ATOM 757 C C . GLU A 1 92 ? -24.609 -7.25 7.668 1 40.16 92 GLU A C 1
ATOM 759 O O . GLU A 1 92 ? -25.062 -8.07 6.863 1 40.16 92 GLU A O 1
ATOM 764 N N . ARG A 1 93 ? -24.078 -6.52 6.949 1 36.78 93 ARG A N 1
ATOM 765 C CA . ARG A 1 93 ? -23.297 -7.246 5.953 1 36.78 93 ARG A CA 1
ATOM 766 C C . ARG A 1 93 ? -22.344 -8.234 6.617 1 36.78 93 ARG A C 1
ATOM 768 O O . ARG A 1 93 ? -21.578 -7.863 7.512 1 36.78 93 ARG A O 1
ATOM 775 N N . LYS A 1 94 ? -22.672 -9.578 6.625 1 33.03 94 LYS A N 1
ATOM 776 C CA . LYS A 1 94 ? -21.906 -10.727 7.098 1 33.03 94 LYS A CA 1
ATOM 777 C C . LYS A 1 94 ? -20.484 -10.703 6.527 1 33.03 94 LYS A C 1
ATOM 779 O O . LYS A 1 94 ? -20.312 -10.641 5.309 1 33.03 94 LYS A O 1
ATOM 784 N N . LYS A 1 95 ? -19.672 -10.109 7.188 1 39.88 95 LYS A N 1
ATOM 785 C CA . LYS A 1 95 ? -18.266 -10.43 6.969 1 39.88 95 LYS A CA 1
ATOM 786 C C . LYS A 1 95 ? -18.078 -11.922 6.707 1 39.88 95 LYS A C 1
ATOM 788 O O . LYS A 1 95 ? -17.703 -12.68 7.609 1 39.88 95 LYS A O 1
ATOM 793 N N . GLY A 1 96 ? -19.281 -12.547 6.199 1 31.94 96 GLY A N 1
ATOM 794 C CA . GLY A 1 96 ? -19.297 -14 6.281 1 31.94 96 GLY A CA 1
ATOM 795 C C . GLY A 1 96 ? -18.094 -14.648 5.625 1 31.94 96 GLY A C 1
ATOM 796 O O . GLY A 1 96 ? -18.047 -15.867 5.449 1 31.94 96 GLY A O 1
ATOM 797 N N . GLY A 1 97 ? -17.406 -14.18 4.688 1 32.94 97 GLY A N 1
ATOM 798 C CA . GLY A 1 97 ? -16.781 -15.414 4.227 1 32.94 97 GLY A CA 1
ATOM 799 C C . GLY A 1 97 ? -15.93 -16.078 5.285 1 32.94 97 GLY A C 1
ATOM 800 O O . GLY A 1 97 ? -15.102 -15.43 5.93 1 32.94 97 GLY A O 1
ATOM 801 N N . LYS A 1 98 ? -16.5 -16.922 6.074 1 33.84 98 LYS A N 1
ATOM 802 C CA . LYS A 1 98 ? -15.766 -17.844 6.93 1 33.84 98 LYS A CA 1
ATOM 803 C C . LYS A 1 98 ? -14.414 -18.188 6.324 1 33.84 98 LYS A C 1
ATOM 805 O O . LYS A 1 98 ? -14.336 -18.625 5.176 1 33.84 98 LYS A O 1
ATOM 810 N N . GLU A 1 99 ? -13.516 -17.328 6.777 1 41.59 99 GLU A N 1
ATOM 811 C CA . GLU A 1 99 ? -12.164 -17.797 6.469 1 41.59 99 GLU A CA 1
ATOM 812 C C . GLU A 1 99 ? -12.031 -19.297 6.699 1 41.59 99 GLU A C 1
ATOM 814 O O . GLU A 1 99 ? -12.164 -19.781 7.828 1 41.59 99 GLU A O 1
ATOM 819 N N . VAL A 1 100 ? -12.766 -20.141 6.09 1 37.78 100 VAL A N 1
ATOM 820 C CA . VAL A 1 100 ? -12.289 -21.516 6.195 1 37.78 100 VAL A CA 1
ATOM 821 C C . VAL A 1 100 ? -10.766 -21.547 6.09 1 37.78 100 VAL A C 1
ATOM 823 O O . VAL A 1 100 ? -10.195 -21.031 5.125 1 37.78 100 VAL A O 1
ATOM 826 N N . GLY A 1 101 ? -10.18 -21.391 7.18 1 44.44 101 GLY A N 1
ATOM 827 C CA . GLY A 1 101 ? -8.758 -21.422 7.488 1 44.44 101 GLY A CA 1
ATOM 828 C C . GLY A 1 101 ? -7.957 -22.312 6.543 1 44.44 101 GLY A C 1
ATOM 829 O O . GLY A 1 101 ? -6.727 -22.266 6.535 1 44.44 101 GLY A O 1
ATOM 830 N N . GLY A 1 102 ? -8.523 -23.438 6.172 1 48.09 102 GLY A N 1
ATOM 831 C CA . GLY A 1 102 ? -7.648 -24.469 5.625 1 48.09 102 GLY A CA 1
ATOM 832 C C . GLY A 1 102 ? -7.121 -24.125 4.242 1 48.09 102 GLY A C 1
ATOM 833 O O . GLY A 1 102 ? -6.723 -25.016 3.49 1 48.09 102 GLY A O 1
ATOM 834 N N . GLY A 1 103 ? -7.609 -23.016 3.684 1 60.53 103 GLY A N 1
ATOM 835 C CA . GLY A 1 103 ? -7.242 -22.938 2.279 1 60.53 103 GLY A CA 1
ATOM 836 C C . GLY A 1 103 ? -5.77 -22.641 2.064 1 60.53 103 GLY A C 1
ATOM 837 O O . GLY A 1 103 ? -5.078 -22.203 2.986 1 60.53 103 GLY A O 1
ATOM 838 N N . GLY A 1 104 ? -5.156 -23.203 1.12 1 80.56 104 GLY A N 1
ATOM 839 C CA . GLY A 1 104 ? -3.77 -23.109 0.695 1 80.56 104 GLY A CA 1
ATOM 840 C C . GLY A 1 104 ? -3.318 -21.688 0.427 1 80.56 104 GLY A C 1
ATOM 841 O O . GLY A 1 104 ? -4.074 -20.734 0.642 1 80.56 104 GLY A O 1
ATOM 842 N N . GLN A 1 105 ? -2.207 -21.391 0.412 1 84.75 105 GLN A N 1
ATOM 843 C CA . GLN A 1 105 ? -1.556 -20.125 0.127 1 84.75 105 GLN A CA 1
ATOM 844 C C . GLN A 1 105 ? -2.246 -19.391 -1.024 1 84.75 105 GLN A C 1
ATOM 846 O O . GLN A 1 105 ? -2.379 -18.172 -1.001 1 84.75 105 GLN A O 1
ATOM 851 N N . THR A 1 106 ? -2.84 -20.078 -1.867 1 88.44 106 THR A N 1
ATOM 852 C CA . THR A 1 106 ? -3.562 -19.516 -2.998 1 88.44 106 THR A CA 1
ATOM 853 C C . THR A 1 106 ? -4.883 -18.906 -2.543 1 88.44 106 THR A C 1
ATOM 855 O O . THR A 1 106 ? -5.281 -17.828 -3.025 1 88.44 106 THR A O 1
ATOM 858 N N . ASP A 1 107 ? -5.473 -19.594 -1.603 1 91 107 ASP A N 1
ATOM 859 C CA . ASP A 1 107 ? -6.762 -19.109 -1.116 1 91 107 ASP A CA 1
ATOM 860 C C . ASP A 1 107 ? -6.605 -17.781 -0.363 1 91 107 ASP A C 1
ATOM 862 O O . ASP A 1 107 ? -7.457 -16.906 -0.471 1 91 107 ASP A O 1
ATOM 866 N N . SER A 1 108 ? -5.57 -17.656 0.378 1 92.38 108 SER A N 1
ATOM 867 C CA . SER A 1 108 ? -5.309 -16.406 1.073 1 92.38 108 SER A CA 1
ATOM 868 C C . SER A 1 108 ? -5.105 -15.258 0.087 1 92.38 108 SER A C 1
ATOM 870 O O . SER A 1 108 ? -5.594 -14.148 0.306 1 92.38 108 SER A O 1
ATOM 872 N N . LEU A 1 109 ? -4.426 -15.594 -0.987 1 95.81 109 LEU A N 1
ATOM 873 C CA . LEU A 1 109 ? -4.18 -14.578 -2 1 95.81 109 LEU A CA 1
ATOM 874 C C . LEU A 1 109 ? -5.473 -14.172 -2.695 1 95.81 109 LEU A C 1
ATOM 876 O O . LEU A 1 109 ? -5.711 -12.984 -2.938 1 95.81 109 LEU A O 1
ATOM 880 N N . ARG A 1 110 ? -6.328 -15.141 -2.969 1 95.88 110 ARG A N 1
ATOM 881 C CA . ARG A 1 110 ? -7.617 -14.898 -3.615 1 95.88 110 ARG A CA 1
ATOM 882 C C . ARG A 1 110 ? -8.484 -13.969 -2.771 1 95.88 110 ARG A C 1
ATOM 884 O O . ARG A 1 110 ? -9.203 -13.125 -3.309 1 95.88 110 ARG A O 1
ATOM 891 N N . LYS A 1 111 ? -8.32 -14.047 -1.546 1 95.56 111 LYS A N 1
ATOM 892 C CA . LYS A 1 111 ? -9.133 -13.25 -0.629 1 95.56 111 LYS A CA 1
ATOM 893 C C . LYS A 1 111 ? -8.617 -11.82 -0.533 1 95.56 111 LYS A C 1
ATOM 895 O O . LYS A 1 111 ? -9.383 -10.891 -0.273 1 95.56 111 LYS A O 1
ATOM 900 N N . LEU A 1 112 ? -7.383 -11.664 -0.818 1 96.88 112 LEU A N 1
ATOM 901 C CA . LEU A 1 112 ? -6.75 -10.367 -0.606 1 96.88 112 LEU A CA 1
ATOM 902 C C . LEU A 1 112 ? -6.855 -9.5 -1.856 1 96.88 112 LEU A C 1
ATOM 904 O O . LEU A 1 112 ? -6.875 -8.273 -1.766 1 96.88 112 LEU A O 1
ATOM 908 N N . VAL A 1 113 ? -6.871 -10.117 -3.023 1 98.12 113 VAL A N 1
ATOM 909 C CA . VAL A 1 113 ? -6.953 -9.391 -4.285 1 98.12 113 VAL A CA 1
ATOM 910 C C . VAL A 1 113 ? -8.422 -9.172 -4.66 1 98.12 113 VAL A C 1
ATOM 912 O O . VAL A 1 113 ? -9.172 -10.133 -4.844 1 98.12 113 VAL A O 1
ATOM 915 N N . PRO A 1 114 ? -8.859 -7.922 -4.77 1 97.31 114 PRO A N 1
ATOM 916 C CA . PRO A 1 114 ? -10.258 -7.699 -5.141 1 97.31 114 PRO A CA 1
ATOM 917 C C . PRO A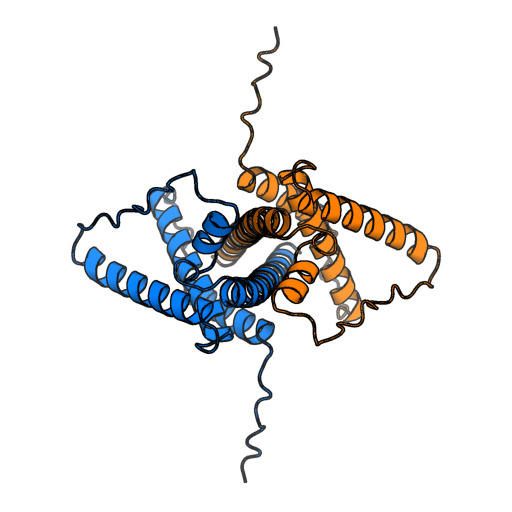 1 114 ? -10.664 -8.461 -6.402 1 97.31 114 PRO A C 1
ATOM 919 O O . PRO A 1 114 ? -10.008 -8.336 -7.438 1 97.31 114 PRO A O 1
ATOM 922 N N . GLY A 1 115 ? -11.75 -9.219 -6.242 1 96.44 115 GLY A N 1
ATOM 923 C CA . GLY A 1 115 ? -12.227 -10.016 -7.359 1 96.44 115 GLY A CA 1
ATOM 924 C C . GLY A 1 115 ? -11.453 -11.305 -7.543 1 96.44 115 GLY A C 1
ATOM 925 O O . GLY A 1 115 ? -11.727 -12.062 -8.477 1 96.44 115 GLY A O 1
ATOM 926 N N . GLY A 1 116 ? -10.492 -11.578 -6.703 1 97.25 116 GLY A N 1
ATOM 927 C CA . GLY A 1 116 ? -9.578 -12.695 -6.875 1 97.25 116 GLY A CA 1
ATOM 928 C C . GLY A 1 116 ? -10.219 -14.039 -6.59 1 97.25 116 GLY A C 1
ATOM 929 O O . GLY A 1 116 ? -9.688 -15.086 -6.973 1 97.25 116 GLY A O 1
ATOM 930 N N . GLU A 1 117 ? -11.367 -14.156 -5.992 1 94.81 117 GLU A N 1
ATOM 931 C CA . GLU A 1 117 ? -11.984 -15.375 -5.492 1 94.81 117 GLU A CA 1
ATOM 932 C C . GLU A 1 117 ? -12.305 -16.344 -6.637 1 94.81 117 GLU A C 1
ATOM 934 O O . GLU A 1 117 ? -12.242 -17.562 -6.465 1 94.81 117 GLU A O 1
ATOM 939 N N . THR A 1 118 ? -12.523 -15.836 -7.789 1 92.56 118 THR A N 1
ATOM 940 C CA . THR A 1 118 ? -12.984 -16.703 -8.867 1 92.56 118 THR A CA 1
ATOM 941 C C . THR A 1 118 ? -11.953 -16.766 -9.992 1 92.56 118 THR A C 1
ATOM 943 O O . THR A 1 118 ? -12.219 -17.312 -11.055 1 92.56 118 THR A O 1
ATOM 946 N N . MET A 1 119 ? -10.773 -16.25 -9.828 1 95.38 119 MET A N 1
ATOM 947 C CA . MET A 1 119 ? -9.781 -16.156 -10.891 1 95.38 119 MET A CA 1
ATOM 948 C C . MET A 1 119 ? -8.992 -17.453 -11.016 1 95.38 119 MET A C 1
ATOM 950 O O . MET A 1 119 ? -8.664 -18.078 -10.016 1 95.38 119 MET A O 1
ATOM 954 N N . GLU A 1 120 ? -8.742 -17.734 -12.281 1 94.69 120 GLU A N 1
ATOM 955 C CA . GLU A 1 120 ? -7.75 -18.781 -12.5 1 94.69 120 GLU A CA 1
ATOM 956 C C . GLU A 1 120 ? -6.363 -18.344 -12.047 1 94.69 120 GLU A C 1
ATOM 958 O O . GLU A 1 120 ? -6.082 -17.141 -11.977 1 94.69 120 GLU A O 1
ATOM 963 N N . LEU A 1 121 ? -5.492 -19.344 -11.781 1 92.69 121 LEU A N 1
ATOM 964 C CA . LEU A 1 121 ? -4.215 -19.062 -11.125 1 92.69 121 LEU A CA 1
ATOM 965 C C . LEU A 1 121 ? -3.385 -18.078 -11.953 1 92.69 121 LEU A C 1
ATOM 967 O O . LEU A 1 121 ? -2.828 -17.125 -11.414 1 92.69 121 LEU A O 1
ATOM 971 N N . CYS A 1 122 ? -3.27 -18.359 -13.227 1 91.31 122 CYS A N 1
ATOM 972 C CA . CYS A 1 122 ? -2.455 -17.484 -14.078 1 91.31 122 CYS A CA 1
ATOM 973 C C . CYS A 1 122 ? -2.99 -16.062 -14.07 1 91.31 122 CYS A C 1
ATOM 975 O O . CYS A 1 122 ? -2.223 -15.109 -13.938 1 91.31 122 CYS A O 1
ATOM 977 N N . THR A 1 123 ? -4.27 -15.977 -14.156 1 95.31 123 THR A N 1
ATOM 978 C CA . THR A 1 123 ? -4.91 -14.664 -14.117 1 95.31 123 THR A CA 1
ATOM 979 C C . THR A 1 123 ? -4.715 -14.008 -12.75 1 95.31 123 THR A C 1
ATOM 981 O O . THR A 1 123 ? -4.418 -12.82 -12.664 1 95.31 123 THR A O 1
ATOM 984 N N . LEU A 1 124 ? -4.867 -14.781 -11.703 1 96.69 124 LEU A N 1
ATOM 985 C CA . LEU A 1 124 ? -4.691 -14.281 -10.344 1 96.69 124 LEU A CA 1
ATOM 986 C C . LEU A 1 124 ? -3.293 -13.703 -10.156 1 96.69 124 LEU A C 1
ATOM 988 O O . LEU A 1 124 ? -3.133 -12.625 -9.57 1 96.69 124 LEU A O 1
ATOM 992 N N . LEU A 1 125 ? -2.34 -14.383 -10.688 1 96.62 125 LEU A N 1
ATOM 993 C CA . LEU A 1 125 ? -0.958 -13.945 -10.531 1 96.62 125 LEU A CA 1
ATOM 994 C C . LEU A 1 125 ? -0.728 -12.617 -11.25 1 96.62 125 LEU A C 1
ATOM 996 O O . LEU A 1 125 ? -0.087 -11.719 -10.711 1 96.62 125 LEU A O 1
ATOM 1000 N N . GLY A 1 126 ? -1.318 -12.508 -12.438 1 96.56 126 GLY A N 1
ATOM 1001 C CA . GLY A 1 126 ? -1.202 -11.266 -13.188 1 96.56 126 GLY A CA 1
ATOM 1002 C C . GLY A 1 126 ? -1.898 -10.094 -12.516 1 96.56 126 GLY A C 1
ATOM 1003 O O . GLY A 1 126 ? -1.344 -9 -12.438 1 96.56 126 GLY A O 1
ATOM 1004 N N . GLU A 1 127 ? -3.08 -10.359 -12.047 1 97.88 127 GLU A N 1
ATOM 1005 C CA . GLU A 1 127 ? -3.836 -9.32 -11.344 1 97.88 127 GLU A CA 1
ATOM 1006 C C . GLU A 1 127 ? -3.154 -8.938 -10.039 1 97.88 127 GLU A C 1
ATOM 1008 O O . GLU A 1 127 ? -3.127 -7.758 -9.672 1 97.88 127 GLU A O 1
ATOM 1013 N N . THR A 1 128 ? -2.596 -9.898 -9.375 1 98.12 128 THR A N 1
ATOM 1014 C CA . THR A 1 128 ? -1.903 -9.656 -8.109 1 98.12 128 THR A CA 1
ATOM 1015 C C . THR A 1 128 ? -0.686 -8.766 -8.328 1 98.12 128 THR A C 1
ATOM 1017 O O . THR A 1 128 ? -0.457 -7.824 -7.562 1 98.12 128 THR A O 1
ATOM 1020 N N . ALA A 1 129 ? 0.054 -9.031 -9.375 1 97.94 129 ALA A N 1
ATOM 1021 C CA . ALA A 1 129 ? 1.229 -8.219 -9.672 1 97.94 129 ALA A CA 1
ATOM 1022 C C . ALA A 1 129 ? 0.84 -6.762 -9.906 1 97.94 129 ALA A C 1
ATOM 1024 O O . ALA A 1 129 ? 1.466 -5.852 -9.359 1 97.94 129 ALA A O 1
ATOM 1025 N N . HIS A 1 130 ? -0.177 -6.613 -10.711 1 98.06 130 HIS A N 1
ATOM 1026 C CA . HIS A 1 130 ? -0.607 -5.246 -10.984 1 98.06 130 HIS A CA 1
ATOM 1027 C C . HIS A 1 130 ? -1.158 -4.574 -9.734 1 98.06 130 HIS A C 1
ATOM 1029 O O . HIS A 1 130 ? -0.933 -3.383 -9.516 1 98.06 130 HIS A O 1
ATOM 1035 N N . TYR A 1 131 ? -1.907 -5.297 -8.914 1 98.44 131 TYR A N 1
ATOM 1036 C CA . TYR A 1 131 ? -2.465 -4.785 -7.664 1 98.44 131 TYR A CA 1
ATOM 1037 C C . TYR A 1 131 ? -1.358 -4.344 -6.715 1 98.44 131 TYR A C 1
ATOM 1039 O O . TYR A 1 131 ? -1.451 -3.281 -6.094 1 98.44 131 TYR A O 1
ATOM 1047 N N . ILE A 1 132 ? -0.335 -5.102 -6.586 1 98.56 132 ILE A N 1
ATOM 1048 C CA . ILE A 1 132 ? 0.811 -4.766 -5.75 1 98.56 132 ILE A CA 1
ATOM 1049 C C . ILE A 1 132 ? 1.446 -3.467 -6.242 1 98.56 132 ILE A C 1
ATOM 1051 O O . ILE A 1 132 ? 1.771 -2.584 -5.441 1 98.56 132 ILE A O 1
ATOM 1055 N N . LYS A 1 133 ? 1.607 -3.359 -7.539 1 97.94 133 LYS A N 1
ATOM 1056 C CA . LYS A 1 133 ? 2.168 -2.131 -8.094 1 97.94 133 LYS A CA 1
ATOM 1057 C C . LYS A 1 133 ? 1.336 -0.917 -7.699 1 97.94 133 LYS A C 1
ATOM 1059 O O . LYS A 1 133 ? 1.885 0.135 -7.359 1 97.94 133 LYS A O 1
ATOM 1064 N N . CYS A 1 134 ? 0.082 -1.066 -7.684 1 98.5 134 CYS A N 1
ATOM 1065 C CA . CYS A 1 134 ? -0.797 0.052 -7.363 1 98.5 134 CYS A CA 1
ATOM 1066 C C . CYS A 1 134 ? -0.788 0.343 -5.867 1 98.5 134 CYS A C 1
ATOM 1068 O O . CYS A 1 134 ? -0.851 1.502 -5.457 1 98.5 134 CYS A O 1
ATOM 1070 N N . LEU A 1 135 ? -0.73 -0.726 -5.039 1 98.62 135 LEU A N 1
ATOM 1071 C CA . LEU A 1 135 ? -0.59 -0.51 -3.604 1 98.62 135 LEU A CA 1
ATOM 1072 C C . LEU A 1 135 ? 0.703 0.234 -3.291 1 98.62 135 LEU A C 1
ATOM 1074 O O . LEU A 1 135 ? 0.707 1.168 -2.484 1 98.62 135 LEU A O 1
ATOM 1078 N N . THR A 1 136 ? 1.787 -0.173 -3.975 1 98.19 136 THR A N 1
ATOM 1079 C CA . THR A 1 136 ? 3.078 0.477 -3.787 1 98.19 136 THR A CA 1
ATOM 1080 C C . THR A 1 136 ? 3.014 1.942 -4.211 1 98.19 136 THR A C 1
ATOM 1082 O O . THR A 1 136 ? 3.6 2.809 -3.557 1 98.19 136 THR A O 1
ATOM 1085 N N . THR A 1 137 ? 2.342 2.174 -5.273 1 98.12 137 THR A N 1
ATOM 1086 C CA . THR A 1 137 ? 2.156 3.547 -5.734 1 98.12 137 THR A CA 1
ATOM 1087 C C . THR A 1 137 ? 1.425 4.375 -4.68 1 98.12 137 THR A C 1
ATOM 1089 O O . THR A 1 137 ? 1.783 5.527 -4.434 1 98.12 137 THR A O 1
ATOM 1092 N N . GLN A 1 138 ? 0.398 3.824 -4.117 1 98.5 138 GLN A N 1
ATOM 1093 C CA . GLN A 1 138 ? -0.335 4.523 -3.064 1 98.5 138 GLN A CA 1
ATOM 1094 C C . GLN A 1 138 ? 0.572 4.848 -1.882 1 98.5 138 GLN A C 1
ATOM 1096 O O . GLN A 1 138 ? 0.571 5.973 -1.383 1 98.5 138 GLN A O 1
ATOM 1101 N N . VAL A 1 139 ? 1.361 3.898 -1.444 1 98.44 139 VAL A N 1
ATOM 1102 C CA . VAL A 1 139 ? 2.285 4.102 -0.333 1 98.44 139 VAL A CA 1
ATOM 1103 C C . VAL A 1 139 ? 3.26 5.227 -0.669 1 98.44 139 VAL A C 1
ATOM 1105 O O . VAL A 1 139 ? 3.51 6.109 0.157 1 98.44 139 VAL A O 1
ATOM 1108 N N . GLN A 1 140 ? 3.771 5.168 -1.889 1 97.56 140 GLN A N 1
ATOM 1109 C CA . GLN A 1 140 ? 4.73 6.176 -2.332 1 97.56 140 GLN A CA 1
ATOM 1110 C C . GLN A 1 140 ? 4.121 7.574 -2.285 1 97.56 140 GLN A C 1
ATOM 1112 O O . GLN A 1 140 ? 4.727 8.508 -1.751 1 97.56 140 GLN A O 1
ATOM 1117 N N . VAL A 1 141 ? 3.006 7.703 -2.814 1 97.38 141 VAL A N 1
ATOM 1118 C CA . VAL A 1 141 ? 2.342 9 -2.877 1 97.38 141 VAL A CA 1
ATOM 1119 C C . VAL A 1 141 ? 2.043 9.5 -1.463 1 97.38 141 VAL A C 1
ATOM 1121 O O . VAL A 1 141 ? 2.357 10.641 -1.12 1 97.38 141 VAL A O 1
ATOM 1124 N N . MET A 1 142 ? 1.486 8.672 -0.624 1 97.38 142 MET A N 1
ATOM 1125 C CA . MET A 1 142 ? 1.048 9.078 0.709 1 97.38 142 MET A CA 1
ATOM 1126 C C . MET A 1 142 ? 2.244 9.359 1.613 1 97.38 142 MET A C 1
ATOM 1128 O O . MET A 1 142 ? 2.209 10.281 2.426 1 97.38 142 MET A O 1
ATOM 1132 N N . ARG A 1 143 ? 3.244 8.57 1.386 1 95.75 143 ARG A N 1
ATOM 1133 C CA . ARG A 1 143 ? 4.484 8.805 2.117 1 95.75 143 ARG A CA 1
ATOM 1134 C C . ARG A 1 143 ? 5.043 10.188 1.815 1 95.75 143 ARG A C 1
ATOM 1136 O O . ARG A 1 143 ? 5.488 10.898 2.723 1 95.75 143 ARG A O 1
ATOM 1143 N N . ASN A 1 144 ? 5.035 10.516 0.599 1 93.94 144 ASN A N 1
ATOM 1144 C CA . ASN A 1 144 ? 5.543 11.82 0.205 1 93.94 144 ASN A CA 1
ATOM 1145 C C . ASN A 1 144 ? 4.672 12.953 0.75 1 93.94 144 ASN A C 1
ATOM 1147 O O . ASN A 1 144 ? 5.18 14 1.151 1 93.94 144 ASN A O 1
ATOM 1151 N N . ILE A 1 145 ? 3.416 12.742 0.81 1 94.69 145 ILE A N 1
ATOM 1152 C CA . ILE A 1 145 ? 2.504 13.734 1.363 1 94.69 145 ILE A CA 1
ATOM 1153 C C . ILE A 1 145 ? 2.756 13.891 2.861 1 94.69 145 ILE A C 1
ATOM 1155 O O . ILE A 1 145 ? 2.816 15.016 3.373 1 94.69 145 ILE A O 1
ATOM 1159 N N . VAL A 1 146 ? 2.877 12.781 3.539 1 95.06 146 VAL A N 1
ATOM 1160 C CA . VAL A 1 146 ? 3.137 12.812 4.973 1 95.06 146 VAL A CA 1
ATOM 1161 C C . VAL A 1 146 ? 4.449 13.547 5.246 1 95.06 146 VAL A C 1
ATOM 1163 O O . VAL A 1 146 ? 4.535 14.344 6.184 1 95.06 146 VAL A O 1
ATOM 1166 N N . ASP A 1 147 ? 5.402 13.258 4.41 1 91.81 147 ASP A N 1
ATOM 1167 C CA . ASP A 1 147 ? 6.691 13.922 4.562 1 91.81 147 ASP A CA 1
ATOM 1168 C C . ASP A 1 147 ? 6.559 15.43 4.375 1 91.81 147 ASP A C 1
ATOM 1170 O O . ASP A 1 147 ? 7.164 16.203 5.113 1 91.81 147 ASP A O 1
ATOM 1174 N N . LEU A 1 148 ? 5.836 15.844 3.396 1 88.12 148 LEU A N 1
ATOM 1175 C CA . LEU A 1 148 ? 5.617 17.25 3.123 1 88.12 148 LEU A CA 1
ATOM 1176 C C . LEU A 1 148 ? 4.949 17.938 4.312 1 88.12 148 LEU A C 1
ATOM 1178 O O . LEU A 1 148 ? 5.301 19.078 4.66 1 88.12 148 LEU A O 1
ATOM 1182 N N . PHE A 1 149 ? 4.074 17.25 4.949 1 86.69 149 PHE A N 1
ATOM 1183 C CA . PHE A 1 149 ? 3.346 17.828 6.07 1 86.69 149 PHE A CA 1
ATOM 1184 C C . PHE A 1 149 ? 4.191 17.812 7.336 1 86.69 149 PHE A C 1
ATOM 1186 O O . PHE A 1 149 ? 3.963 18.594 8.258 1 86.69 149 PHE A O 1
ATOM 1193 N N . SER A 1 150 ? 5.074 16.984 7.406 1 82.25 150 SER A N 1
ATOM 1194 C CA . SER A 1 150 ? 5.895 16.828 8.609 1 82.25 150 SER A CA 1
ATOM 1195 C C . SER A 1 150 ? 7.117 17.75 8.555 1 82.25 150 SER A C 1
ATOM 1197 O O . SER A 1 150 ? 7.867 17.844 9.531 1 82.25 150 SER A O 1
ATOM 1199 N N . ASN A 1 151 ? 7.488 18.297 7.438 1 72.75 151 ASN A N 1
ATOM 1200 C CA . ASN A 1 151 ? 8.633 19.188 7.254 1 72.75 151 ASN A CA 1
ATOM 1201 C C . ASN A 1 151 ? 8.227 20.656 7.383 1 72.75 151 ASN A C 1
ATOM 1203 O O . ASN A 1 151 ? 7.176 21.062 6.883 1 72.75 151 ASN A O 1
ATOM 1207 N N . MET B 1 1 ? 9.227 -7.469 42.656 1 26.5 1 MET B N 1
ATOM 1208 C CA . MET B 1 1 ? 9.219 -8.188 41.375 1 26.5 1 MET B CA 1
ATOM 1209 C C . MET B 1 1 ? 8.664 -7.305 40.25 1 26.5 1 MET B C 1
ATOM 1211 O O . MET B 1 1 ? 7.582 -6.734 40.406 1 26.5 1 MET B O 1
ATOM 1215 N N . PRO B 1 2 ? 9.492 -6.539 39.5 1 32.66 2 PRO B N 1
ATOM 1216 C CA . PRO B 1 2 ? 8.953 -5.512 38.594 1 32.66 2 PRO B CA 1
ATOM 1217 C C . PRO B 1 2 ? 7.91 -6.059 37.625 1 32.66 2 PRO B C 1
ATOM 1219 O O . PRO B 1 2 ? 7.922 -7.25 37.312 1 32.66 2 PRO B O 1
ATOM 1222 N N . LEU B 1 3 ? 6.609 -5.906 37.938 1 29.56 3 LEU B N 1
ATOM 1223 C CA . LEU B 1 3 ? 5.512 -6.195 37 1 29.56 3 LEU B CA 1
ATOM 1224 C C . LEU B 1 3 ? 5.945 -5.988 35.562 1 29.56 3 LEU B C 1
ATOM 1226 O O . LEU B 1 3 ? 6.18 -4.855 35.125 1 29.56 3 LEU B O 1
ATOM 1230 N N . ILE B 1 4 ? 7.023 -6.656 35.125 1 31.98 4 ILE B N 1
ATOM 1231 C CA . ILE B 1 4 ? 7.402 -6.688 33.719 1 31.98 4 ILE B CA 1
ATOM 1232 C C . ILE B 1 4 ? 6.148 -6.688 32.844 1 31.98 4 ILE B C 1
ATOM 1234 O O . ILE B 1 4 ? 5.355 -7.629 32.875 1 31.98 4 ILE B O 1
ATOM 1238 N N . PHE B 1 5 ? 5.289 -5.688 32.969 1 33.47 5 PHE B N 1
ATOM 1239 C CA . PHE B 1 5 ? 4.133 -5.539 32.094 1 33.47 5 PHE B CA 1
ATOM 1240 C C . PHE B 1 5 ? 4.406 -6.168 30.75 1 33.47 5 PHE B C 1
ATOM 1242 O O . PHE B 1 5 ? 5.398 -5.84 30.094 1 33.47 5 PHE B O 1
ATOM 1249 N N . SER B 1 6 ? 4.281 -7.492 30.594 1 35.41 6 SER B N 1
ATOM 1250 C CA . SER B 1 6 ? 4.207 -8.25 29.344 1 35.41 6 SER B CA 1
ATOM 1251 C C . SER B 1 6 ? 3.807 -7.355 28.188 1 35.41 6 SER B C 1
ATOM 1253 O O . SER B 1 6 ? 2.691 -6.832 28.141 1 35.41 6 SER B O 1
ATOM 1255 N N . MET B 1 7 ? 4.465 -6.395 27.766 1 37.56 7 MET B N 1
ATOM 1256 C CA . MET B 1 7 ? 4.281 -5.461 26.656 1 37.56 7 MET B CA 1
ATOM 1257 C C . MET B 1 7 ? 3.506 -6.117 25.516 1 37.56 7 MET B C 1
ATOM 1259 O O . MET B 1 7 ? 3.986 -7.066 24.891 1 37.56 7 MET B O 1
ATOM 1263 N N . LYS B 1 8 ? 2.168 -6.492 25.578 1 42.88 8 LYS B N 1
ATOM 1264 C CA . LYS B 1 8 ? 1.119 -6.953 24.672 1 42.88 8 LYS B CA 1
ATOM 1265 C C . LYS B 1 8 ? 1.496 -6.695 23.219 1 42.88 8 LYS B C 1
ATOM 1267 O O . LYS B 1 8 ? 1.943 -5.598 22.875 1 42.88 8 LYS B O 1
ATOM 1272 N N . GLN B 1 9 ? 1.998 -7.738 22.516 1 54 9 GLN B N 1
ATOM 1273 C CA . GLN B 1 9 ? 2.486 -7.855 21.141 1 54 9 GLN B CA 1
ATOM 1274 C C . GLN B 1 9 ? 1.686 -6.965 20.203 1 54 9 GLN B C 1
ATOM 1276 O O . GLN B 1 9 ? 0.521 -7.246 19.906 1 54 9 GLN B O 1
ATOM 1281 N N . SER B 1 10 ? 1.926 -5.73 20.125 1 79.81 10 SER B N 1
ATOM 1282 C CA . SER B 1 10 ? 1.298 -4.672 19.328 1 79.81 10 SER B CA 1
ATOM 1283 C C . SER B 1 10 ? 1.147 -5.078 17.875 1 79.81 10 SER B C 1
ATOM 1285 O O . SER B 1 10 ? 1.948 -5.859 17.359 1 79.81 10 SER B O 1
ATOM 1287 N N . SER B 1 11 ? 0.004 -5.016 17.438 1 94.38 11 SER B N 1
ATOM 1288 C CA . SER B 1 11 ? -0.311 -5.348 16.047 1 94.38 11 SER B CA 1
ATOM 1289 C C . SER B 1 11 ? 0.732 -4.777 15.102 1 94.38 11 SER B C 1
ATOM 1291 O O . SER B 1 11 ? 1.456 -3.842 15.445 1 94.38 11 SER B O 1
ATOM 1293 N N . ILE B 1 12 ? 0.97 -5.488 14.047 1 96.56 12 ILE B N 1
ATOM 1294 C CA . ILE B 1 12 ? 1.873 -5 13.008 1 96.56 12 ILE B CA 1
ATOM 1295 C C . ILE B 1 12 ? 1.554 -3.539 12.695 1 96.56 12 ILE B C 1
ATOM 1297 O O . ILE B 1 12 ? 2.463 -2.723 12.516 1 96.56 12 ILE B O 1
ATOM 1301 N N . LYS B 1 13 ? 0.309 -3.248 12.656 1 97.38 13 LYS B N 1
ATOM 1302 C CA . LYS B 1 13 ? -0.135 -1.888 12.367 1 97.38 13 LYS B CA 1
ATOM 1303 C C . LYS B 1 13 ? 0.411 -0.902 13.391 1 97.38 13 LYS B C 1
ATOM 1305 O O . LYS B 1 13 ? 0.943 0.149 13.031 1 97.38 13 LYS B O 1
ATOM 1310 N N . THR B 1 14 ? 0.267 -1.245 14.656 1 96.88 14 THR B N 1
ATOM 1311 C CA . THR B 1 14 ? 0.705 -0.363 15.734 1 96.88 14 THR B CA 1
ATOM 1312 C C . THR B 1 14 ? 2.223 -0.203 15.719 1 96.88 14 THR B C 1
ATOM 1314 O O . THR B 1 14 ? 2.736 0.91 15.844 1 96.88 14 THR B O 1
ATOM 1317 N N . ARG B 1 15 ? 2.893 -1.246 15.539 1 97.19 15 ARG B N 1
ATOM 1318 C CA . ARG B 1 15 ? 4.352 -1.195 15.5 1 97.19 15 ARG B CA 1
ATOM 1319 C C . ARG B 1 15 ? 4.832 -0.385 14.297 1 97.19 15 ARG B C 1
ATOM 1321 O O . ARG B 1 15 ? 5.746 0.434 14.422 1 97.19 15 ARG B O 1
ATOM 1328 N N . PHE B 1 16 ? 4.238 -0.634 13.25 1 97.94 16 PHE B N 1
ATOM 1329 C CA . PHE B 1 16 ? 4.602 0.119 12.055 1 97.94 16 PHE B CA 1
ATOM 1330 C C . PHE B 1 16 ? 4.344 1.607 12.258 1 97.94 16 PHE B C 1
ATOM 1332 O O . PHE B 1 16 ? 5.188 2.439 11.906 1 97.94 16 PHE B O 1
ATOM 1339 N N . THR B 1 17 ? 3.141 1.919 12.734 1 96.94 17 THR B N 1
ATOM 1340 C CA . THR B 1 17 ? 2.764 3.314 12.93 1 96.94 17 THR B CA 1
ATOM 1341 C C . THR B 1 17 ? 3.779 4.027 13.82 1 96.94 17 THR B C 1
ATOM 1343 O O . THR B 1 17 ? 4.277 5.098 13.469 1 96.94 17 THR B O 1
ATOM 1346 N N . TYR B 1 18 ? 4.078 3.381 14.898 1 95.75 18 TYR B N 1
ATOM 1347 C CA . TYR B 1 18 ? 5.02 3.973 15.844 1 95.75 18 TYR B CA 1
ATOM 1348 C C . TYR B 1 18 ? 6.398 4.133 15.211 1 95.75 18 TYR B C 1
ATOM 1350 O O . TYR B 1 18 ? 7.012 5.199 15.305 1 95.75 18 TYR B O 1
ATOM 1358 N N . GLY B 1 19 ? 6.887 3.164 14.586 1 95.06 19 GLY B N 1
ATOM 1359 C CA . GLY B 1 19 ? 8.188 3.23 13.938 1 95.06 19 GLY B CA 1
ATOM 1360 C C . GLY B 1 19 ? 8.25 4.277 12.844 1 95.06 19 GLY B C 1
ATOM 1361 O O . GLY B 1 19 ? 9.234 5.012 12.734 1 95.06 19 GLY B O 1
ATOM 1362 N N . PHE B 1 20 ? 7.262 4.336 12.109 1 96.25 20 PHE B N 1
ATOM 1363 C CA . PHE B 1 20 ? 7.199 5.266 10.984 1 96.25 20 PHE B CA 1
ATOM 1364 C C . PHE B 1 20 ? 7.191 6.707 11.477 1 96.25 20 PHE B C 1
ATOM 1366 O O . PHE B 1 20 ? 7.953 7.539 10.977 1 96.25 20 PHE B O 1
ATOM 1373 N N . LEU B 1 21 ? 6.406 7.031 12.43 1 94.38 21 LEU B N 1
ATOM 1374 C CA . LEU B 1 21 ? 6.309 8.383 12.969 1 94.38 21 LEU B CA 1
ATOM 1375 C C . LEU B 1 21 ? 7.602 8.781 13.672 1 94.38 21 LEU B C 1
ATOM 1377 O O . LEU B 1 21 ? 8.039 9.93 13.578 1 94.38 21 LEU B O 1
ATOM 1381 N N . ARG B 1 22 ? 8.164 7.844 14.383 1 93.5 22 ARG B N 1
ATOM 1382 C CA . ARG B 1 22 ? 9.422 8.117 15.07 1 93.5 22 ARG B CA 1
ATOM 1383 C C . ARG B 1 22 ? 10.516 8.477 14.07 1 93.5 22 ARG B C 1
ATOM 1385 O O . ARG B 1 22 ? 11.289 9.406 14.305 1 93.5 22 ARG B O 1
ATOM 1392 N N . THR B 1 23 ? 10.523 7.773 12.969 1 90.62 23 THR B N 1
ATOM 1393 C CA . THR B 1 23 ? 11.547 8.031 11.961 1 90.62 23 THR B CA 1
ATOM 1394 C C . THR B 1 23 ? 11.289 9.367 11.258 1 90.62 23 THR B C 1
ATOM 1396 O O . THR B 1 23 ? 12.234 10.094 10.945 1 90.62 23 THR B O 1
ATOM 1399 N N . LEU B 1 24 ? 10.07 9.656 11 1 90.38 24 LEU B N 1
ATOM 1400 C CA . LEU B 1 24 ? 9.711 10.922 10.367 1 90.38 24 LEU B CA 1
ATOM 1401 C C . LEU B 1 24 ? 10.156 12.102 11.219 1 90.38 24 LEU B C 1
ATOM 1403 O O . LEU B 1 24 ? 10.602 13.125 10.688 1 90.38 24 LEU B O 1
ATOM 1407 N N . LYS B 1 25 ? 10.023 11.938 12.461 1 90.81 25 LYS B N 1
ATOM 1408 C CA . LYS B 1 25 ? 10.391 13 13.383 1 90.81 25 LYS B CA 1
ATOM 1409 C C . LYS B 1 25 ? 11.898 13.211 13.414 1 90.81 25 LYS B C 1
ATOM 1411 O O . LYS B 1 25 ? 12.375 14.312 13.703 1 90.81 25 LYS B O 1
ATOM 1416 N N . ARG B 1 26 ? 12.641 12.266 13.109 1 89.19 26 ARG B N 1
ATOM 1417 C CA . ARG B 1 26 ? 14.094 12.328 13.18 1 89.19 26 ARG B CA 1
ATOM 1418 C C . ARG B 1 26 ? 14.68 12.906 11.891 1 89.19 26 ARG B C 1
ATOM 1420 O O . ARG B 1 26 ? 15.852 13.281 11.852 1 89.19 26 ARG B O 1
ATOM 1427 N N . LEU B 1 27 ? 13.875 12.906 10.859 1 87.5 27 LEU B N 1
ATOM 1428 C CA . LEU B 1 27 ? 14.367 13.414 9.586 1 87.5 27 LEU B CA 1
ATOM 1429 C C . LEU B 1 27 ? 14.531 14.93 9.633 1 87.5 27 LEU B C 1
ATOM 1431 O O . LEU B 1 27 ? 13.719 15.625 10.25 1 87.5 27 LEU B O 1
ATOM 1435 N N . PRO B 1 28 ? 15.641 15.352 9.141 1 79.12 28 PRO B N 1
ATOM 1436 C CA . PRO B 1 28 ? 15.906 16.797 9.18 1 79.12 28 PRO B CA 1
ATOM 1437 C C . PRO B 1 28 ? 14.797 17.609 8.539 1 79.12 28 PRO B C 1
ATOM 1439 O O . PRO B 1 28 ? 14.242 17.219 7.508 1 79.12 28 PRO B O 1
ATOM 1442 N N . LYS B 1 29 ? 14.391 18.672 9.352 1 73.69 29 LYS B N 1
ATOM 1443 C CA . LYS B 1 29 ? 13.352 19.562 8.844 1 73.69 29 LYS B CA 1
ATOM 1444 C C . LYS B 1 29 ? 13.938 20.609 7.895 1 73.69 29 LYS B C 1
ATOM 1446 O O . LYS B 1 29 ? 15.047 21.094 8.117 1 73.69 29 LYS B O 1
ATOM 1451 N N . THR B 1 30 ? 13.703 20.391 6.621 1 64.25 30 THR B N 1
ATOM 1452 C CA . THR B 1 30 ? 14.242 21.359 5.68 1 64.25 30 THR B CA 1
ATOM 1453 C C . THR B 1 30 ? 13.719 22.766 5.98 1 64.25 30 THR B C 1
ATOM 1455 O O . THR B 1 30 ? 12.508 22.984 5.957 1 64.25 30 THR B O 1
ATOM 1458 N N . ARG B 1 31 ? 14.258 23.484 6.984 1 56 31 ARG B N 1
ATOM 1459 C CA . ARG B 1 31 ? 13.977 24.891 7.23 1 56 31 ARG B CA 1
ATOM 1460 C C . ARG B 1 31 ? 13.75 25.641 5.922 1 56 31 ARG B C 1
ATOM 1462 O O . ARG B 1 31 ? 14.445 25.406 4.938 1 56 31 ARG B O 1
ATOM 1469 N N . ALA B 1 32 ? 12.438 26.141 5.805 1 52.34 32 ALA B N 1
ATOM 1470 C CA . ALA B 1 32 ? 12.102 27.094 4.758 1 52.34 32 ALA B CA 1
ATOM 1471 C C . ALA B 1 32 ? 13.289 28 4.43 1 52.34 32 ALA B C 1
ATOM 1473 O O . ALA B 1 32 ? 13.32 29.172 4.816 1 52.34 32 ALA B O 1
ATOM 1474 N N . THR B 1 33 ? 14.445 27.781 4.863 1 49.28 33 THR B N 1
ATOM 1475 C CA . THR B 1 33 ? 15.172 28.891 4.262 1 49.28 33 THR B CA 1
ATOM 1476 C C . THR B 1 33 ? 14.875 29 2.77 1 49.28 33 THR B C 1
ATOM 1478 O O . THR B 1 33 ? 14.547 28 2.131 1 49.28 33 THR B O 1
ATOM 1481 N N . SER B 1 34 ? 14.969 30.281 2.143 1 49.78 34 SER B N 1
ATOM 1482 C CA . SER B 1 34 ? 14.633 30.844 0.842 1 49.78 34 SER B CA 1
ATOM 1483 C C . SER B 1 34 ? 14.875 29.844 -0.281 1 49.78 34 SER B C 1
ATOM 1485 O O . SER B 1 34 ? 14.586 30.125 -1.446 1 49.78 34 SER B O 1
ATOM 1487 N N . SER B 1 35 ? 15.977 28.953 -0.361 1 53.81 35 SER B N 1
ATOM 1488 C CA . SER B 1 35 ? 16.469 28.562 -1.676 1 53.81 35 SER B CA 1
ATOM 1489 C C . SER B 1 35 ? 15.68 27.391 -2.238 1 53.81 35 SER B C 1
ATOM 1491 O O . SER B 1 35 ? 15.156 26.562 -1.482 1 53.81 35 SER B O 1
ATOM 1493 N N . SER B 1 36 ? 15.148 27.328 -3.49 1 63.84 36 SER B N 1
ATOM 1494 C CA . SER B 1 36 ? 14.547 26.438 -4.488 1 63.84 36 SER B CA 1
ATOM 1495 C C . SER B 1 36 ? 15.102 25.031 -4.375 1 63.84 36 SER B C 1
ATOM 1497 O O . SER B 1 36 ? 16.312 24.812 -4.484 1 63.84 36 SER B O 1
ATOM 1499 N N . PHE B 1 37 ? 14.359 24.062 -3.619 1 71.62 37 PHE B N 1
ATOM 1500 C CA . PHE B 1 37 ? 14.836 22.688 -3.6 1 71.62 37 PHE B CA 1
ATOM 1501 C C . PHE B 1 37 ? 15.125 22.188 -5.012 1 71.62 37 PHE B C 1
ATOM 1503 O O . PHE B 1 37 ? 14.297 22.359 -5.914 1 71.62 37 PHE B O 1
ATOM 1510 N N . SER B 1 38 ? 16.375 21.969 -5.191 1 83.81 38 SER B N 1
ATOM 1511 C CA . SER B 1 38 ? 16.719 21.344 -6.465 1 83.81 38 SER B CA 1
ATOM 1512 C C . SER B 1 38 ? 16.031 19.984 -6.625 1 83.81 38 SER B C 1
ATOM 1514 O O . SER B 1 38 ? 15.695 19.344 -5.633 1 83.81 38 SER B O 1
ATOM 1516 N N . PRO B 1 39 ? 15.68 19.656 -7.777 1 87.5 39 PRO B N 1
ATOM 1517 C CA . PRO B 1 39 ? 15.102 18.328 -8.055 1 87.5 39 PRO B CA 1
ATOM 1518 C C . PRO B 1 39 ? 15.938 17.203 -7.465 1 87.5 39 PRO B C 1
ATOM 1520 O O . PRO B 1 39 ? 15.383 16.172 -7.043 1 87.5 39 PRO B O 1
ATOM 1523 N N . GLU B 1 40 ? 17.172 17.422 -7.324 1 87.75 40 GLU B N 1
ATOM 1524 C CA . GLU B 1 40 ? 18.047 16.406 -6.773 1 87.75 40 GLU B CA 1
ATOM 1525 C C . GLU B 1 40 ? 17.828 16.234 -5.27 1 87.75 40 GLU B C 1
ATOM 1527 O O . GLU B 1 40 ? 17.812 15.117 -4.758 1 87.75 40 GLU B O 1
ATOM 1532 N N . GLU B 1 41 ? 17.625 17.328 -4.703 1 85.75 41 GLU B N 1
ATOM 1533 C CA . GLU B 1 41 ? 17.422 17.281 -3.26 1 85.75 41 GLU B CA 1
ATOM 1534 C C . GLU B 1 41 ? 16.078 16.641 -2.91 1 85.75 41 GLU B C 1
ATOM 1536 O O . GLU B 1 41 ? 15.984 15.883 -1.935 1 85.75 41 GLU B O 1
ATOM 1541 N N . ILE B 1 42 ? 15.195 16.891 -3.771 1 85.88 42 ILE B N 1
ATOM 1542 C CA . ILE B 1 42 ? 13.867 16.312 -3.57 1 85.88 42 ILE B CA 1
ATOM 1543 C C . ILE B 1 42 ? 13.93 14.797 -3.752 1 85.88 42 ILE B C 1
ATOM 1545 O O . ILE B 1 42 ? 13.352 14.047 -2.961 1 85.88 42 ILE B O 1
ATOM 1549 N N . SER B 1 43 ? 14.625 14.398 -4.719 1 90.5 43 SER B N 1
ATOM 1550 C CA . SER B 1 43 ? 14.773 12.977 -4.996 1 90.5 43 SER B CA 1
ATOM 1551 C C . SER B 1 43 ? 15.484 12.258 -3.857 1 90.5 43 SER B C 1
ATOM 1553 O O . SER B 1 43 ? 15.117 11.141 -3.488 1 90.5 43 SER B O 1
ATOM 1555 N N . LYS B 1 44 ? 16.453 12.961 -3.33 1 88.56 44 LYS B N 1
ATOM 1556 C CA . LYS B 1 44 ? 17.203 12.375 -2.217 1 88.56 44 LYS B CA 1
ATOM 1557 C C . LYS B 1 44 ? 16.297 12.195 -0.992 1 88.56 44 LYS B C 1
ATOM 1559 O O . LYS B 1 44 ? 16.344 11.164 -0.329 1 88.56 44 LYS B O 1
ATOM 1564 N N . ARG B 1 45 ? 15.555 13.188 -0.758 1 89.06 45 ARG B N 1
ATOM 1565 C CA . ARG B 1 45 ? 14.664 13.125 0.394 1 89.06 45 ARG B CA 1
ATOM 1566 C C . ARG B 1 45 ? 13.625 12.023 0.224 1 89.06 45 ARG B C 1
ATOM 1568 O O . ARG B 1 45 ? 13.344 11.281 1.169 1 89.06 45 ARG B O 1
ATOM 1575 N N . CYS B 1 46 ? 13.141 11.859 -0.974 1 91.31 46 CYS B N 1
ATOM 1576 C CA . CYS B 1 46 ? 12.172 10.812 -1.271 1 91.31 46 CYS B CA 1
ATOM 1577 C C . CYS B 1 46 ? 12.766 9.43 -1.027 1 91.31 46 CYS B C 1
ATOM 1579 O O . CYS B 1 46 ? 12.094 8.547 -0.495 1 91.31 46 CYS B O 1
ATOM 1581 N N . ARG B 1 47 ? 14.008 9.352 -1.325 1 91.69 47 ARG B N 1
ATOM 1582 C CA . ARG B 1 47 ? 14.688 8.078 -1.136 1 91.69 47 ARG B CA 1
ATOM 1583 C C . ARG B 1 47 ? 14.875 7.773 0.346 1 91.69 47 ARG B C 1
ATOM 1585 O O . ARG B 1 47 ? 14.695 6.633 0.779 1 91.69 47 ARG B O 1
ATOM 1592 N N . ILE B 1 48 ? 15.211 8.766 1.026 1 91 48 ILE B N 1
ATOM 1593 C CA . ILE B 1 48 ? 15.453 8.594 2.453 1 91 48 ILE B CA 1
ATOM 1594 C C . ILE B 1 48 ? 14.156 8.203 3.158 1 91 48 ILE B C 1
ATOM 1596 O O . ILE B 1 48 ? 14.156 7.305 4.008 1 91 48 ILE B O 1
ATOM 1600 N N . ILE B 1 49 ? 13.086 8.812 2.736 1 93.31 49 ILE B N 1
ATOM 1601 C CA . ILE B 1 49 ? 11.805 8.516 3.369 1 93.31 49 ILE B CA 1
ATOM 1602 C C . ILE B 1 49 ? 11.344 7.121 2.969 1 93.31 49 ILE B C 1
ATOM 1604 O O . ILE B 1 49 ? 10.742 6.402 3.775 1 93.31 49 ILE B O 1
ATOM 1608 N N . LYS B 1 50 ? 11.594 6.777 1.767 1 95.31 50 LYS B N 1
ATOM 1609 C CA . LYS B 1 50 ? 11.273 5.418 1.341 1 95.31 50 LYS B CA 1
ATOM 1610 C C . LYS B 1 50 ? 12.023 4.391 2.184 1 95.31 50 LYS B C 1
ATOM 1612 O O . LYS B 1 50 ? 11.43 3.412 2.648 1 95.31 50 LYS B O 1
ATOM 1617 N N . GLN B 1 51 ? 13.281 4.652 2.316 1 94 51 GLN B N 1
ATOM 1618 C CA . GLN B 1 51 ? 14.102 3.729 3.094 1 94 51 GLN B CA 1
ATOM 1619 C C . GLN B 1 51 ? 13.617 3.637 4.535 1 94 51 GLN B C 1
ATOM 1621 O O . GLN B 1 51 ? 13.578 2.549 5.117 1 94 51 GLN B O 1
ATOM 1626 N N . ALA B 1 52 ? 13.25 4.73 5.035 1 93.75 52 ALA B N 1
ATOM 1627 C CA . ALA B 1 52 ? 12.734 4.766 6.398 1 93.75 52 ALA B CA 1
ATOM 1628 C C . ALA B 1 52 ? 11.414 4 6.504 1 93.75 52 ALA B C 1
ATOM 1630 O O . ALA B 1 52 ? 11.188 3.283 7.48 1 93.75 52 ALA B O 1
ATOM 1631 N N . THR B 1 53 ? 10.531 4.168 5.551 1 96.56 53 THR B N 1
ATOM 1632 C CA . THR B 1 53 ? 9.258 3.463 5.516 1 96.56 53 THR B CA 1
ATOM 1633 C C . THR B 1 53 ? 9.469 1.956 5.41 1 96.56 53 THR B C 1
ATOM 1635 O O . THR B 1 53 ? 8.836 1.182 6.129 1 96.56 53 THR B O 1
ATOM 1638 N N . ASP B 1 54 ? 10.406 1.58 4.488 1 97.06 54 ASP B N 1
ATOM 1639 C CA . ASP B 1 54 ? 10.742 0.168 4.332 1 97.06 54 ASP B CA 1
ATOM 1640 C C . ASP B 1 54 ? 11.297 -0.411 5.629 1 97.06 54 ASP B C 1
ATOM 1642 O O . ASP B 1 54 ? 10.922 -1.512 6.039 1 97.06 54 ASP B O 1
ATOM 1646 N N . ALA B 1 55 ? 12.188 0.329 6.293 1 96.81 55 ALA B N 1
ATOM 1647 C CA . ALA B 1 55 ? 12.797 -0.126 7.543 1 96.81 55 ALA B CA 1
ATOM 1648 C C . ALA B 1 55 ? 11.75 -0.262 8.641 1 96.81 55 ALA B C 1
ATOM 1650 O O . ALA B 1 55 ? 11.781 -1.215 9.43 1 96.81 55 ALA B O 1
ATOM 1651 N N . SER B 1 56 ? 10.836 0.69 8.711 1 97.81 56 SER B N 1
ATOM 1652 C CA . SER B 1 56 ? 9.789 0.65 9.734 1 97.81 56 SER B CA 1
ATOM 1653 C C . SER B 1 56 ? 8.883 -0.562 9.547 1 97.81 56 SER B C 1
ATOM 1655 O O . SER B 1 56 ? 8.523 -1.229 10.516 1 97.81 56 SER B O 1
ATOM 1657 N N . MET B 1 57 ? 8.523 -0.857 8.289 1 98.06 57 MET B N 1
ATOM 1658 C CA . MET B 1 57 ? 7.672 -2.016 8.039 1 98.06 57 MET B CA 1
ATOM 1659 C C . MET B 1 57 ? 8.422 -3.312 8.328 1 98.06 57 MET B C 1
ATOM 1661 O O . MET B 1 57 ? 7.871 -4.227 8.945 1 98.06 57 MET B O 1
ATOM 1665 N N . ALA B 1 58 ? 9.664 -3.377 7.828 1 98 58 ALA B N 1
ATOM 1666 C CA . ALA B 1 58 ? 10.461 -4.578 8.07 1 98 58 ALA B CA 1
ATOM 1667 C C . ALA B 1 58 ? 10.664 -4.805 9.57 1 98 58 ALA B C 1
ATOM 1669 O O . ALA B 1 58 ? 10.641 -5.945 10.039 1 98 58 ALA B O 1
ATOM 1670 N N . SER B 1 59 ? 10.891 -3.768 10.344 1 97.19 59 SER B N 1
ATOM 1671 C CA . SER B 1 59 ? 11.055 -3.869 11.797 1 97.19 59 SER B CA 1
ATOM 1672 C C . SER B 1 59 ? 9.758 -4.332 12.461 1 97.19 59 SER B C 1
ATOM 1674 O O . SER B 1 59 ? 9.789 -5.113 13.414 1 97.19 59 SER B O 1
ATOM 1676 N N . ALA B 1 60 ? 8.633 -3.857 11.969 1 98.12 60 ALA B N 1
ATOM 1677 C CA . ALA B 1 60 ? 7.336 -4.223 12.531 1 98.12 60 ALA B CA 1
ATOM 1678 C C . ALA B 1 60 ? 7.035 -5.703 12.297 1 98.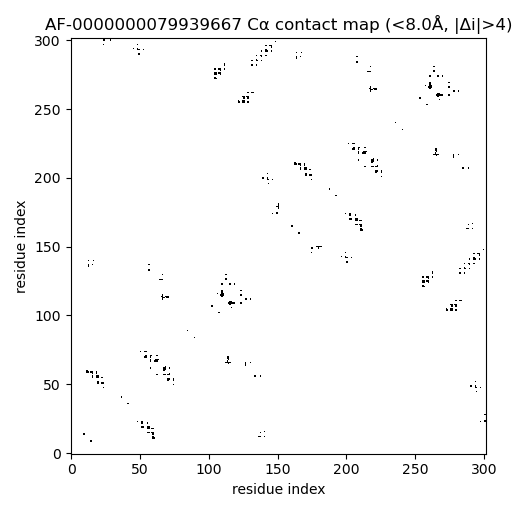12 60 ALA B C 1
ATOM 1680 O O . ALA B 1 60 ? 6.453 -6.363 13.156 1 98.12 60 ALA B O 1
ATOM 1681 N N . VAL B 1 61 ? 7.434 -6.215 11.164 1 97.94 61 VAL B N 1
ATOM 1682 C CA . VAL B 1 61 ? 7.16 -7.605 10.805 1 97.94 61 VAL B CA 1
ATOM 1683 C C . VAL B 1 61 ? 8.227 -8.516 11.406 1 97.94 61 VAL B C 1
ATOM 1685 O O . VAL B 1 61 ? 7.922 -9.609 11.891 1 97.94 61 VAL B O 1
ATOM 1688 N N . GLY B 1 62 ? 9.477 -8.016 11.383 1 96.56 62 GLY B N 1
ATOM 1689 C CA . GLY B 1 62 ? 10.594 -8.844 11.828 1 96.56 62 GLY B CA 1
ATOM 1690 C C . GLY B 1 62 ? 11.094 -9.789 10.766 1 96.56 62 GLY B C 1
ATOM 1691 O O . GLY B 1 62 ? 10.648 -9.742 9.617 1 96.56 62 GLY B O 1
ATOM 1692 N N . PRO B 1 63 ? 11.992 -10.672 11.141 1 96 63 PRO B N 1
ATOM 1693 C CA . PRO B 1 63 ? 12.625 -11.562 10.164 1 96 63 PRO B CA 1
ATOM 1694 C C . PRO B 1 63 ? 11.844 -12.852 9.953 1 96 63 PRO B C 1
ATOM 1696 O O . PRO B 1 63 ? 12.336 -13.781 9.312 1 96 63 PRO B O 1
ATOM 1699 N N . ARG B 1 64 ? 10.578 -12.922 10.391 1 94.88 64 ARG B N 1
ATOM 1700 C CA . ARG B 1 64 ? 9.797 -14.156 10.359 1 94.88 64 ARG B CA 1
ATOM 1701 C C . ARG B 1 64 ? 9.352 -14.492 8.945 1 94.88 64 ARG B C 1
ATOM 1703 O O . ARG B 1 64 ? 9.07 -15.648 8.633 1 94.88 64 ARG B O 1
ATOM 1710 N N . ARG B 1 65 ? 9.273 -13.531 8.125 1 97 65 ARG B N 1
ATOM 1711 C CA . ARG B 1 65 ? 8.836 -13.703 6.746 1 97 65 ARG B CA 1
ATOM 1712 C C . ARG B 1 65 ? 9.992 -13.508 5.773 1 97 65 ARG B C 1
ATOM 1714 O O . ARG B 1 65 ? 10.82 -12.609 5.953 1 97 65 ARG B O 1
ATOM 1721 N N . ALA B 1 66 ? 10 -14.352 4.746 1 97.5 66 ALA B N 1
ATOM 1722 C CA . ALA B 1 66 ? 11.094 -14.289 3.775 1 97.5 66 ALA B CA 1
ATOM 1723 C C . ALA B 1 66 ? 11.18 -12.914 3.131 1 97.5 66 ALA B C 1
ATOM 1725 O O . ALA B 1 66 ? 12.273 -12.375 2.941 1 97.5 66 ALA B O 1
ATOM 1726 N N . TRP B 1 67 ? 10.023 -12.367 2.736 1 97.88 67 TRP B N 1
ATOM 1727 C CA . TRP B 1 67 ? 10.055 -11.062 2.078 1 97.88 67 TRP B CA 1
ATOM 1728 C C . TRP B 1 67 ? 10.578 -9.984 3.021 1 97.88 67 TRP B C 1
ATOM 1730 O O . TRP B 1 67 ? 11.273 -9.062 2.596 1 97.88 67 TRP B O 1
ATOM 1740 N N . SER B 1 68 ? 10.266 -10.055 4.246 1 98.31 68 SER B N 1
ATOM 1741 C CA . SER B 1 68 ? 10.75 -9.086 5.227 1 98.31 68 SER B CA 1
ATOM 1742 C C . SER B 1 68 ? 12.258 -9.195 5.43 1 98.31 68 SER B C 1
ATOM 1744 O O . SER B 1 68 ? 12.945 -8.188 5.551 1 98.31 68 SER B O 1
ATOM 1746 N N . ARG B 1 69 ? 12.734 -10.414 5.477 1 97.75 69 ARG B N 1
ATOM 1747 C CA . ARG B 1 69 ? 14.172 -10.609 5.559 1 97.75 69 ARG B CA 1
ATOM 1748 C C . ARG B 1 69 ? 14.883 -9.969 4.367 1 97.75 69 ARG B C 1
ATOM 1750 O O . ARG B 1 69 ? 15.93 -9.344 4.527 1 97.75 69 ARG B O 1
ATOM 1757 N N . ALA B 1 70 ? 14.32 -10.203 3.236 1 97.88 70 ALA B N 1
ATOM 1758 C CA . ALA B 1 70 ? 14.891 -9.609 2.029 1 97.88 70 ALA B CA 1
ATOM 1759 C C . ALA B 1 70 ? 14.906 -8.086 2.123 1 97.88 70 ALA B C 1
ATOM 1761 O O . ALA B 1 70 ? 15.875 -7.445 1.717 1 97.88 70 ALA B O 1
ATOM 1762 N N . LEU B 1 71 ? 13.859 -7.512 2.65 1 97.56 71 LEU B N 1
ATOM 1763 C CA . LEU B 1 71 ? 13.758 -6.062 2.803 1 97.56 71 LEU B CA 1
ATOM 1764 C C . LEU B 1 71 ? 14.781 -5.551 3.805 1 97.56 71 LEU B C 1
ATOM 1766 O O . LEU B 1 71 ? 15.406 -4.504 3.588 1 97.56 71 LEU B O 1
ATOM 1770 N N . ILE B 1 72 ? 14.914 -6.25 4.887 1 97.5 72 ILE B N 1
ATOM 1771 C CA . ILE B 1 72 ? 15.914 -5.891 5.891 1 97.5 72 ILE B CA 1
ATOM 1772 C C . ILE B 1 72 ? 17.297 -5.844 5.254 1 97.5 72 ILE B C 1
ATOM 1774 O O . ILE B 1 72 ? 18.062 -4.898 5.469 1 97.5 72 ILE B O 1
ATOM 1778 N N . ARG B 1 73 ? 17.578 -6.793 4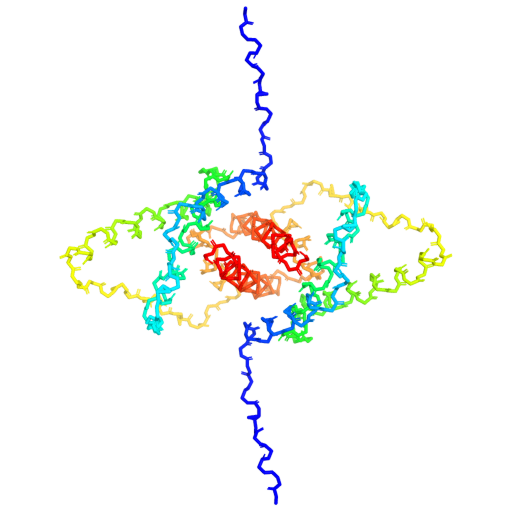.434 1 96.81 73 ARG B N 1
ATOM 1779 C CA . ARG B 1 73 ? 18.875 -6.855 3.76 1 96.81 73 ARG B CA 1
ATOM 1780 C C . ARG B 1 73 ? 19.047 -5.68 2.809 1 96.81 73 ARG B C 1
ATOM 1782 O O . ARG B 1 73 ? 20.125 -5.082 2.746 1 96.81 73 ARG B O 1
ATOM 1789 N N . ARG B 1 74 ? 18.047 -5.395 2.117 1 95.19 74 ARG B N 1
ATOM 1790 C CA . ARG B 1 74 ? 18.078 -4.289 1.167 1 95.19 74 ARG B CA 1
ATOM 1791 C C . ARG B 1 74 ? 18.328 -2.963 1.88 1 95.19 74 ARG B C 1
ATOM 1793 O O . ARG B 1 74 ? 19.141 -2.156 1.439 1 95.19 74 ARG B O 1
ATOM 1800 N N . VAL B 1 75 ? 17.625 -2.75 2.93 1 95.19 75 VAL B N 1
ATOM 1801 C CA . VAL B 1 75 ? 17.734 -1.517 3.703 1 95.19 75 VAL B CA 1
ATOM 1802 C C . VAL B 1 75 ? 19.141 -1.379 4.258 1 95.19 75 VAL B C 1
ATOM 1804 O O . VAL B 1 75 ? 19.734 -0.293 4.223 1 95.19 75 VAL B O 1
ATOM 1807 N N . ARG B 1 76 ? 19.656 -2.438 4.754 1 94.44 76 ARG B N 1
ATOM 1808 C CA . ARG B 1 76 ? 21.016 -2.449 5.305 1 94.44 76 ARG B CA 1
ATOM 1809 C C . ARG B 1 76 ? 22.047 -2.137 4.23 1 94.44 76 ARG B C 1
ATOM 1811 O O . ARG B 1 76 ? 22.969 -1.357 4.461 1 94.44 76 ARG B O 1
ATOM 1818 N N . TRP B 1 77 ? 21.844 -2.719 3.115 1 94.06 77 TRP B N 1
ATOM 1819 C CA . TRP B 1 77 ? 22.734 -2.502 1.989 1 94.06 77 TRP B CA 1
ATOM 1820 C C . TRP B 1 77 ? 22.703 -1.045 1.538 1 94.06 77 TRP B C 1
ATOM 1822 O O . TRP B 1 77 ? 23.75 -0.429 1.327 1 94.06 77 TRP B O 1
ATOM 1832 N N . GLN B 1 78 ? 21.594 -0.453 1.422 1 90.81 78 GLN B N 1
ATOM 1833 C CA . GLN B 1 78 ? 21.406 0.936 1.012 1 90.81 78 GLN B CA 1
ATOM 1834 C C . GLN B 1 78 ? 22.062 1.891 2.008 1 90.81 78 GLN B C 1
ATOM 1836 O O . GLN B 1 78 ? 22.672 2.893 1.612 1 90.81 78 GLN B O 1
ATOM 1841 N N . ARG B 1 79 ? 21.906 1.529 3.232 1 88.31 79 ARG B N 1
ATOM 1842 C CA . ARG B 1 79 ? 22.516 2.344 4.273 1 88.31 79 ARG B CA 1
ATOM 1843 C C . ARG B 1 79 ? 24.047 2.316 4.168 1 88.31 79 ARG B C 1
ATOM 1845 O O . ARG B 1 79 ? 24.703 3.354 4.289 1 88.31 79 ARG B O 1
ATOM 1852 N N . ARG B 1 80 ? 24.547 1.226 3.812 1 89.25 80 ARG B N 1
ATOM 1853 C CA . ARG B 1 80 ? 25.984 1.066 3.654 1 89.25 80 ARG B CA 1
ATOM 1854 C C . 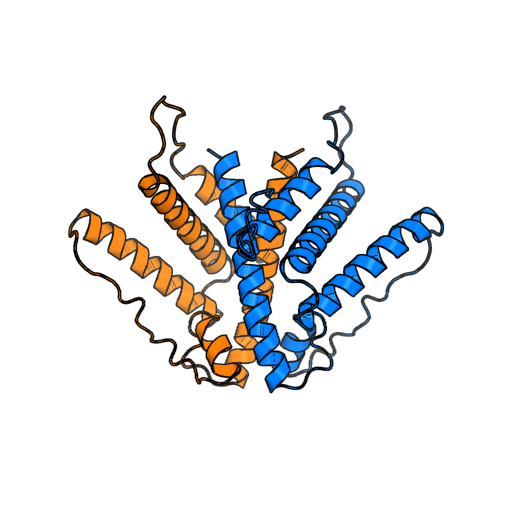ARG B 1 80 ? 26.484 1.832 2.436 1 89.25 80 ARG B C 1
ATOM 1856 O O . ARG B 1 80 ? 27.547 2.471 2.49 1 89.25 80 ARG B O 1
ATOM 1863 N N . GLN B 1 81 ? 25.734 1.78 1.381 1 87 81 GLN B N 1
ATOM 1864 C CA . GLN B 1 81 ? 26.109 2.471 0.153 1 87 81 GLN B CA 1
ATOM 1865 C C . GLN B 1 81 ? 26.125 3.984 0.356 1 87 81 GLN B C 1
ATOM 1867 O O . GLN B 1 81 ? 26.984 4.68 -0.181 1 87 81 GLN B O 1
ATOM 1872 N N . ARG B 1 82 ? 25.266 4.488 1.079 1 81.44 82 ARG B N 1
ATOM 1873 C CA . ARG B 1 82 ? 25.203 5.918 1.366 1 81.44 82 ARG B CA 1
ATOM 1874 C C . ARG B 1 82 ? 26.422 6.363 2.178 1 81.44 82 ARG B C 1
ATOM 1876 O O . ARG B 1 82 ? 26.969 7.441 1.945 1 81.44 82 ARG B O 1
ATOM 1883 N N . LEU B 1 83 ? 26.797 5.465 2.936 1 78 83 LEU B N 1
ATOM 1884 C CA . LEU B 1 83 ? 27.953 5.762 3.77 1 78 83 LEU B CA 1
ATOM 1885 C C . LEU B 1 83 ? 29.234 5.711 2.951 1 78 83 LEU B C 1
ATOM 1887 O O . LEU B 1 83 ? 30.125 6.555 3.123 1 78 83 LEU B O 1
ATOM 1891 N N . VAL B 1 84 ? 29.234 4.789 1.984 1 73.88 84 VAL B N 1
ATOM 1892 C CA . VAL B 1 84 ? 30.422 4.598 1.165 1 73.88 84 VAL B CA 1
ATOM 1893 C C . VAL B 1 84 ? 30.5 5.688 0.098 1 73.88 84 VAL B C 1
ATOM 1895 O O . VAL B 1 84 ? 31.562 6.223 -0.179 1 73.88 84 VAL B O 1
ATOM 1898 N N . MET B 1 85 ? 29.25 5.875 -0.731 1 66 85 MET B N 1
ATOM 1899 C CA . MET B 1 85 ? 29.25 6.898 -1.773 1 66 85 MET B CA 1
ATOM 1900 C C . MET B 1 85 ? 29.594 8.266 -1.195 1 66 85 MET B C 1
ATOM 1902 O O . MET B 1 85 ? 30.203 9.094 -1.877 1 66 85 MET B O 1
ATOM 1906 N N . ARG B 1 86 ? 28.953 8.586 -0.048 1 55.38 86 ARG B N 1
ATOM 1907 C CA . ARG B 1 86 ? 29.453 9.82 0.555 1 55.38 86 ARG B CA 1
ATOM 1908 C C . ARG B 1 86 ? 30.984 9.852 0.564 1 55.38 86 ARG B C 1
ATOM 1910 O O . ARG B 1 86 ? 31.594 10.914 0.438 1 55.38 86 ARG B O 1
ATOM 1917 N N . ARG B 1 87 ? 31.422 8.617 0.608 1 52.72 87 ARG B N 1
ATOM 1918 C CA . ARG B 1 87 ? 32.875 8.539 0.521 1 52.72 87 ARG B CA 1
ATOM 1919 C C . ARG B 1 87 ? 33.312 8.398 -0.928 1 52.72 87 ARG B C 1
ATOM 1921 O O . ARG B 1 87 ? 34.312 9 -1.332 1 52.72 87 ARG B O 1
ATOM 1928 N N . THR B 1 88 ? 32.688 7.363 -1.643 1 51.47 88 THR B N 1
ATOM 1929 C CA . THR B 1 88 ? 33.156 7.047 -2.984 1 51.47 88 THR B CA 1
ATOM 1930 C C . THR B 1 88 ? 32.094 7.34 -4.023 1 51.47 88 THR B C 1
ATOM 1932 O O . THR B 1 88 ? 30.906 7.023 -3.818 1 51.47 88 THR B O 1
ATOM 1935 N N . ARG B 1 89 ? 32.094 8.266 -4.977 1 44.66 89 ARG B N 1
ATOM 1936 C CA . ARG B 1 89 ? 31.078 8.672 -5.961 1 44.66 89 ARG B CA 1
ATOM 1937 C C . ARG B 1 89 ? 30.469 7.453 -6.648 1 44.66 89 ARG B C 1
ATOM 1939 O O . ARG B 1 89 ? 29.672 7.598 -7.578 1 44.66 89 ARG B O 1
ATOM 1946 N N . ARG B 1 90 ? 31.016 6.156 -6.812 1 34.97 90 ARG B N 1
ATOM 1947 C CA . ARG B 1 90 ? 31.047 5.559 -8.141 1 34.97 90 ARG B CA 1
ATOM 1948 C C . ARG B 1 90 ? 29.75 4.797 -8.414 1 34.97 90 ARG B C 1
ATOM 1950 O O . ARG B 1 90 ? 29.328 4.676 -9.57 1 34.97 90 ARG B O 1
ATOM 1957 N N . GLY B 1 91 ? 29.344 3.559 -7.684 1 34.72 91 GLY B N 1
ATOM 1958 C CA . GLY B 1 91 ? 28.922 2.391 -8.445 1 34.72 91 GLY B CA 1
ATOM 1959 C C . GLY B 1 91 ? 27.438 2.389 -8.75 1 34.72 91 GLY B C 1
ATOM 1960 O O . GLY B 1 91 ? 26.625 2.854 -7.949 1 34.72 91 GLY B O 1
ATOM 1961 N N . GLU B 1 92 ? 27.109 2.463 -10.031 1 41.12 92 GLU B N 1
ATOM 1962 C CA . GLU B 1 92 ? 25.859 2.338 -10.773 1 41.12 92 GLU B CA 1
ATOM 1963 C C . GLU B 1 92 ? 25.094 1.08 -10.367 1 41.12 92 GLU B C 1
ATOM 1965 O O . GLU B 1 92 ? 25.609 -0.033 -10.508 1 41.12 92 GLU B O 1
ATOM 1970 N N . ARG B 1 93 ? 24.641 0.956 -9.32 1 36.5 93 ARG B N 1
ATOM 1971 C CA . ARG B 1 93 ? 23.938 -0.323 -9.242 1 36.5 93 ARG B CA 1
ATOM 1972 C C . ARG B 1 93 ? 22.953 -0.484 -10.391 1 36.5 93 ARG B C 1
ATOM 1974 O O . ARG B 1 93 ? 22.156 0.415 -10.664 1 36.5 93 ARG B O 1
ATOM 1981 N N . LYS B 1 94 ? 23.266 -1.334 -11.43 1 33.38 94 LYS B N 1
ATOM 1982 C CA . LYS B 1 94 ? 22.5 -1.758 -12.602 1 33.38 94 LYS B CA 1
ATOM 1983 C C . LYS B 1 94 ? 21.094 -2.221 -12.203 1 33.38 94 LYS B C 1
ATOM 1985 O O . LYS B 1 94 ? 20.953 -3.088 -11.344 1 33.38 94 LYS B O 1
ATOM 1990 N N . LYS B 1 95 ? 20.25 -1.354 -12.227 1 39.97 95 LYS B N 1
ATOM 1991 C CA . LYS B 1 95 ? 18.859 -1.768 -12.32 1 39.97 95 LYS B CA 1
ATOM 1992 C C . LYS B 1 95 ? 18.703 -2.986 -13.227 1 39.97 95 LYS B C 1
ATOM 1994 O O . LYS B 1 95 ? 18.266 -2.863 -14.375 1 39.97 95 LYS B O 1
ATOM 1999 N N . GLY B 1 96 ? 19.953 -3.699 -13.391 1 32.25 96 GLY B N 1
ATOM 2000 C CA . GLY B 1 96 ? 19.953 -4.586 -14.539 1 32.25 96 GLY B CA 1
ATOM 2001 C C . GLY B 1 96 ? 18.844 -5.617 -14.5 1 32.25 96 GLY B C 1
ATOM 2002 O O . GLY B 1 96 ? 18.859 -6.574 -15.281 1 32.25 96 GLY B O 1
ATOM 2003 N N . GLY B 1 97 ? 18.203 -5.988 -13.508 1 33.12 97 GLY B N 1
ATOM 2004 C CA . GLY B 1 97 ? 17.625 -7.203 -14.07 1 33.12 97 GLY B CA 1
ATOM 2005 C C . GLY B 1 97 ? 16.797 -6.949 -15.32 1 33.12 97 GLY B C 1
ATOM 2006 O O . GLY B 1 97 ? 15.945 -6.055 -15.336 1 33.12 97 GLY B O 1
ATOM 2007 N N . LYS B 1 98 ? 17.391 -6.973 -16.453 1 33.88 98 LYS B N 1
ATOM 2008 C CA . LYS B 1 98 ? 16.672 -7.02 -17.734 1 33.88 98 LYS B CA 1
ATOM 2009 C C . LYS B 1 98 ? 15.328 -7.719 -17.578 1 33.88 98 LYS B C 1
ATOM 2011 O O . LYS B 1 98 ? 15.258 -8.844 -17.078 1 33.88 98 LYS B O 1
ATOM 2016 N N . GLU B 1 99 ? 14.398 -6.805 -17.25 1 42.31 99 GLU B N 1
ATOM 2017 C CA . GLU B 1 99 ? 13.07 -7.375 -17.406 1 42.31 99 GLU B CA 1
ATOM 2018 C C . GLU B 1 99 ? 12.992 -8.266 -18.641 1 42.31 99 GLU B C 1
ATOM 2020 O O . GLU B 1 99 ? 13.156 -7.793 -19.766 1 42.31 99 GLU B O 1
ATOM 2025 N N . VAL B 1 100 ? 13.742 -9.281 -18.812 1 37.91 100 VAL B N 1
ATOM 2026 C CA . VAL B 1 100 ? 13.305 -10.172 -19.875 1 37.91 100 VAL B CA 1
ATOM 2027 C C . VAL B 1 100 ? 11.781 -10.281 -19.859 1 37.91 100 VAL B C 1
ATOM 2029 O O . VAL B 1 100 ? 11.18 -10.602 -18.844 1 37.91 100 VAL B O 1
ATOM 2032 N N . GLY B 1 101 ? 11.195 -9.391 -20.547 1 44.34 101 GLY B N 1
ATOM 2033 C CA . GLY B 1 101 ? 9.781 -9.211 -20.828 1 44.34 101 GLY B CA 1
ATOM 2034 C C . GLY B 1 101 ? 8.992 -10.5 -20.75 1 44.34 101 GLY B C 1
ATOM 2035 O O . GLY B 1 101 ? 7.758 -10.477 -20.688 1 44.34 101 GLY B O 1
ATOM 2036 N N . GLY B 1 102 ? 9.523 -11.57 -21.297 1 48.09 102 GLY B N 1
ATOM 2037 C CA . GLY B 1 102 ? 8.664 -12.688 -21.656 1 48.09 102 GLY B CA 1
ATOM 2038 C C . GLY B 1 102 ? 8.133 -13.438 -20.453 1 48.09 102 GLY B C 1
ATOM 2039 O O . GLY B 1 102 ? 7.742 -14.602 -20.562 1 48.09 102 GLY B O 1
ATOM 2040 N N . GLY B 1 103 ? 8.625 -13.055 -19.25 1 60.69 103 GLY B N 1
ATOM 2041 C CA . GLY B 1 103 ? 8.266 -14.016 -18.219 1 60.69 103 GLY B CA 1
ATOM 2042 C C . GLY B 1 103 ? 6.793 -14 -17.875 1 60.69 103 GLY B C 1
ATOM 2043 O O . GLY B 1 103 ? 6.086 -13.039 -18.203 1 60.69 103 GLY B O 1
ATOM 2044 N N . GLY B 1 104 ? 6.188 -15.07 -17.641 1 80.31 104 GLY B N 1
ATOM 2045 C CA . GLY B 1 104 ? 4.801 -15.336 -17.297 1 80.31 104 GLY B CA 1
ATOM 2046 C C . GLY B 1 104 ? 4.328 -14.555 -16.078 1 80.31 104 GLY B C 1
ATOM 2047 O O . GLY B 1 104 ? 5.066 -13.734 -15.539 1 80.31 104 GLY B O 1
ATOM 2048 N N . GLN B 1 105 ? 3.211 -14.383 -15.867 1 84.25 105 GLN B N 1
ATOM 2049 C CA . GLN B 1 105 ? 2.537 -13.719 -14.758 1 84.25 105 GLN B CA 1
ATOM 2050 C C . GLN B 1 105 ? 3.225 -14.031 -13.43 1 84.25 105 GLN B C 1
ATOM 2052 O O . GLN B 1 105 ? 3.334 -13.164 -12.555 1 84.25 105 GLN B O 1
ATOM 2057 N N . THR B 1 106 ? 3.842 -15.102 -13.336 1 88.19 106 THR B N 1
ATOM 2058 C CA . THR B 1 106 ? 4.562 -15.508 -12.141 1 88.19 106 THR B CA 1
ATOM 2059 C C . THR B 1 106 ? 5.867 -14.734 -12 1 88.19 106 THR B C 1
ATOM 2061 O O . THR B 1 106 ? 6.254 -14.344 -10.898 1 88.19 106 THR B O 1
ATOM 2064 N N . ASP B 1 107 ? 6.469 -14.523 -13.156 1 90.94 107 ASP B N 1
ATOM 2065 C CA . ASP B 1 107 ? 7.746 -13.812 -13.133 1 90.94 107 ASP B CA 1
ATOM 2066 C C . ASP B 1 107 ? 7.562 -12.359 -12.695 1 90.94 107 ASP B C 1
ATOM 2068 O O . ASP B 1 107 ? 8.398 -11.812 -11.977 1 90.94 107 ASP B O 1
ATOM 2072 N N . SER B 1 108 ? 6.508 -11.758 -13.125 1 92.44 108 SER B N 1
ATOM 2073 C CA . SER B 1 108 ? 6.223 -10.398 -12.695 1 92.44 108 SER B CA 1
ATOM 2074 C C . SER B 1 108 ? 6 -10.32 -11.188 1 92.44 108 SER B C 1
ATOM 2076 O O . SER B 1 108 ? 6.469 -9.391 -10.531 1 92.44 108 SER B O 1
ATOM 2078 N N . LEU B 1 109 ? 5.328 -11.344 -10.695 1 95.81 109 LEU B N 1
ATOM 2079 C CA . LEU B 1 109 ? 5.066 -11.383 -9.266 1 95.81 109 LEU B CA 1
ATOM 2080 C C . LEU B 1 109 ? 6.359 -11.578 -8.484 1 95.81 109 LEU B C 1
ATOM 2082 O O . LEU B 1 109 ? 6.578 -10.93 -7.457 1 95.81 109 LEU B O 1
ATOM 2086 N N . ARG B 1 110 ? 7.238 -12.422 -8.984 1 95.94 110 ARG B N 1
ATOM 2087 C CA . ARG B 1 110 ? 8.523 -12.695 -8.352 1 95.94 110 ARG B CA 1
ATOM 2088 C C . ARG B 1 110 ? 9.367 -11.422 -8.258 1 95.94 110 ARG B C 1
ATOM 2090 O O . ARG B 1 110 ? 10.07 -11.211 -7.266 1 95.94 110 ARG B O 1
ATOM 2097 N N . LYS B 1 111 ? 9.203 -10.602 -9.156 1 95.56 111 LYS B N 1
ATOM 2098 C CA . LYS B 1 111 ? 9.992 -9.375 -9.211 1 95.56 111 LYS B CA 1
ATOM 2099 C C . LYS B 1 111 ? 9.445 -8.328 -8.25 1 95.56 111 LYS B C 1
ATOM 2101 O O . LYS B 1 111 ? 10.195 -7.484 -7.746 1 95.56 111 LYS B O 1
ATOM 2106 N N . LEU B 1 112 ? 8.219 -8.438 -7.953 1 96.88 112 LEU B N 1
ATOM 2107 C CA . LEU B 1 112 ? 7.562 -7.402 -7.168 1 96.88 112 LEU B CA 1
ATOM 2108 C C . LEU B 1 112 ? 7.656 -7.707 -5.676 1 96.88 112 LEU B C 1
ATOM 2110 O O . LEU B 1 112 ? 7.648 -6.789 -4.852 1 96.88 112 LEU B O 1
ATOM 2114 N N . VAL B 1 113 ? 7.691 -8.977 -5.316 1 98.06 113 VAL B N 1
ATOM 2115 C CA . VAL B 1 113 ? 7.77 -9.383 -3.916 1 98.06 113 VAL B CA 1
ATOM 2116 C C . VAL B 1 113 ? 9.234 -9.477 -3.486 1 98.06 113 VAL B C 1
ATOM 2118 O O . VAL B 1 113 ? 10 -10.258 -4.047 1 98.06 113 VAL B O 1
ATOM 2121 N N . PRO B 1 114 ? 9.648 -8.688 -2.504 1 97.31 114 PRO B N 1
ATOM 2122 C CA . PRO B 1 114 ? 11.047 -8.773 -2.074 1 97.31 114 PRO B CA 1
ATOM 2123 C C . PRO B 1 114 ? 11.477 -10.203 -1.751 1 97.31 114 PRO B C 1
ATOM 2125 O O . PRO B 1 114 ? 10.82 -10.883 -0.952 1 97.31 114 PRO B O 1
ATOM 2128 N N . GLY B 1 115 ? 12.57 -10.586 -2.391 1 96.38 115 GLY B N 1
ATOM 2129 C CA . GLY B 1 115 ? 13.078 -11.938 -2.191 1 96.38 115 GLY B CA 1
ATOM 2130 C C . GLY B 1 115 ? 12.328 -12.977 -3.004 1 96.38 115 GLY B C 1
ATOM 2131 O O . GLY B 1 115 ? 12.617 -14.172 -2.9 1 96.38 115 GLY B O 1
ATOM 2132 N N . GLY B 1 116 ? 11.375 -12.578 -3.799 1 97.25 116 GLY B N 1
ATOM 2133 C CA . GLY B 1 116 ? 10.484 -13.5 -4.496 1 97.25 116 GLY B CA 1
ATOM 2134 C C . GLY B 1 116 ? 11.148 -14.203 -5.66 1 97.25 116 GLY B C 1
ATOM 2135 O O . GLY B 1 116 ? 10.633 -15.203 -6.16 1 97.25 116 GLY B O 1
ATOM 2136 N N . GLU B 1 117 ? 12.297 -13.836 -6.137 1 94.75 117 GLU B N 1
ATOM 2137 C CA . GLU B 1 117 ? 12.93 -14.297 -7.367 1 94.75 117 GLU B CA 1
ATOM 2138 C C . GLU B 1 117 ? 13.273 -15.781 -7.285 1 94.75 117 GLU B C 1
ATOM 2140 O O . GLU B 1 117 ? 13.227 -16.484 -8.289 1 94.75 117 GLU B O 1
ATOM 2145 N N . THR B 1 118 ? 13.492 -16.281 -6.133 1 92.44 118 THR B N 1
ATOM 2146 C CA . THR B 1 118 ? 13.969 -17.656 -6.023 1 92.44 118 THR B CA 1
ATOM 2147 C C . THR B 1 118 ? 12.953 -18.516 -5.293 1 92.44 118 THR B C 1
ATOM 2149 O O . THR B 1 118 ? 13.242 -19.672 -4.965 1 92.44 118 THR B O 1
ATOM 2152 N N . MET B 1 119 ? 11.766 -18.078 -5.047 1 95.38 119 MET B N 1
ATOM 2153 C CA . MET B 1 119 ? 10.781 -18.797 -4.242 1 95.38 119 MET B CA 1
ATOM 2154 C C . MET B 1 119 ? 10.016 -19.797 -5.098 1 95.38 119 MET B C 1
ATOM 2156 O O . MET B 1 119 ? 9.688 -19.516 -6.254 1 95.38 119 MET B O 1
ATOM 2160 N N . GLU B 1 120 ? 9.789 -20.906 -4.449 1 94.69 120 GLU B N 1
ATOM 2161 C CA . GLU B 1 120 ? 8.82 -21.812 -5.062 1 94.69 120 GLU B CA 1
ATOM 2162 C C . GLU B 1 120 ? 7.422 -21.203 -5.055 1 94.69 120 GLU B C 1
ATOM 2164 O O . GLU B 1 120 ? 7.121 -20.328 -4.242 1 94.69 120 GLU B O 1
ATOM 2169 N N . LEU B 1 121 ? 6.555 -21.719 -5.961 1 92.62 121 LEU B N 1
ATOM 2170 C CA . LEU B 1 121 ? 5.266 -21.078 -6.219 1 92.62 121 LEU B CA 1
ATOM 2171 C C . LEU B 1 121 ? 4.43 -21.016 -4.945 1 92.62 121 LEU B C 1
ATOM 2173 O O . LEU B 1 121 ? 3.854 -19.969 -4.625 1 92.62 121 LEU B O 1
ATOM 2177 N N . CYS B 1 122 ? 4.328 -22.125 -4.262 1 91.31 122 CYS B N 1
ATOM 2178 C CA . CYS B 1 122 ? 3.506 -22.156 -3.057 1 91.31 122 CYS B CA 1
ATOM 2179 C C . CYS B 1 122 ? 4.016 -21.156 -2.021 1 91.31 122 CYS B C 1
ATOM 2181 O O . CYS B 1 122 ? 3.229 -20.422 -1.427 1 91.31 122 CYS B O 1
ATOM 2183 N N . THR B 1 123 ? 5.289 -21.141 -1.887 1 95.38 123 THR B N 1
ATOM 2184 C CA . THR B 1 123 ? 5.906 -20.203 -0.963 1 95.38 123 THR B CA 1
ATOM 2185 C C . THR B 1 123 ? 5.691 -18.766 -1.432 1 95.38 123 THR B C 1
ATOM 2187 O O . THR B 1 123 ? 5.371 -17.875 -0.629 1 95.38 123 THR B O 1
ATOM 2190 N N . LEU B 1 124 ? 5.852 -18.531 -2.707 1 96.69 124 LEU B N 1
ATOM 2191 C CA . LEU B 1 124 ? 5.66 -17.203 -3.281 1 96.69 124 LEU B CA 1
ATOM 2192 C C . LEU B 1 124 ? 4.25 -16.688 -3.008 1 96.69 124 LEU B C 1
ATOM 2194 O O . LEU B 1 124 ? 4.066 -15.531 -2.631 1 96.69 124 LEU B O 1
ATOM 2198 N N . LEU B 1 125 ? 3.305 -17.562 -3.143 1 96.62 125 LEU B N 1
ATOM 2199 C CA . LEU B 1 125 ? 1.915 -17.172 -2.939 1 96.62 125 LEU B CA 1
ATOM 2200 C C . LEU B 1 125 ? 1.667 -16.781 -1.486 1 96.62 125 LEU B C 1
ATOM 2202 O O . LEU B 1 125 ? 1.007 -15.773 -1.212 1 96.62 125 LEU B O 1
ATOM 2206 N N . GLY B 1 126 ? 2.262 -17.547 -0.584 1 96.56 126 GLY B N 1
ATOM 2207 C CA . GLY B 1 126 ? 2.131 -17.234 0.83 1 96.56 126 GLY B CA 1
ATOM 2208 C C . GLY B 1 126 ? 2.801 -15.938 1.22 1 96.56 126 GLY B C 1
ATOM 2209 O O . GLY B 1 126 ? 2.227 -15.133 1.959 1 96.56 126 GLY B O 1
ATOM 2210 N N . GLU B 1 127 ? 3.982 -15.758 0.721 1 97.94 127 GLU B N 1
ATOM 2211 C CA . GLU B 1 127 ? 4.715 -14.523 0.99 1 97.94 127 GLU B CA 1
ATOM 2212 C C . GLU B 1 127 ? 4.016 -13.32 0.361 1 97.94 127 GLU B C 1
ATOM 2214 O O . GLU B 1 127 ? 3.965 -12.242 0.959 1 97.94 127 GLU B O 1
ATOM 2219 N N . THR B 1 128 ? 3.479 -13.516 -0.803 1 98.12 128 THR B N 1
ATOM 2220 C CA . THR B 1 128 ? 2.773 -12.445 -1.503 1 98.12 128 THR B CA 1
ATOM 2221 C C . THR B 1 128 ? 1.54 -12.008 -0.717 1 98.12 128 THR B C 1
ATOM 2223 O O . THR B 1 128 ? 1.288 -10.812 -0.566 1 98.12 128 THR B O 1
ATOM 2226 N N . ALA B 1 129 ? 0.813 -12.961 -0.196 1 97.94 129 ALA B N 1
ATOM 2227 C CA . ALA B 1 129 ? -0.375 -12.641 0.59 1 97.94 129 ALA B CA 1
ATOM 2228 C C . ALA B 1 129 ? -0.014 -11.789 1.808 1 97.94 129 ALA B C 1
ATOM 2230 O O . ALA B 1 129 ? -0.664 -10.781 2.084 1 97.94 129 ALA B O 1
ATOM 2231 N N . HIS B 1 130 ? 1.004 -12.25 2.482 1 98.06 130 HIS B N 1
ATOM 2232 C CA . HIS B 1 130 ? 1.411 -11.5 3.664 1 98.06 130 HIS B CA 1
ATOM 2233 C C . HIS B 1 130 ? 1.937 -10.117 3.287 1 98.06 130 HIS B C 1
ATOM 2235 O O . HIS B 1 130 ? 1.686 -9.141 3.994 1 98.06 130 HIS B O 1
ATOM 2241 N N . TYR B 1 131 ? 2.699 -10.008 2.203 1 98.44 131 TYR B N 1
ATOM 2242 C CA . TYR B 1 131 ? 3.234 -8.742 1.717 1 98.44 131 TYR B CA 1
ATOM 2243 C C . TYR B 1 131 ? 2.111 -7.773 1.37 1 98.44 131 TYR B C 1
ATOM 2245 O O . TYR B 1 131 ? 2.18 -6.59 1.709 1 98.44 131 TYR B O 1
ATOM 2253 N N . ILE B 1 132 ? 1.1 -8.227 0.729 1 98.56 132 ILE B N 1
ATOM 2254 C CA . ILE B 1 132 ? -0.058 -7.406 0.385 1 98.56 132 ILE B CA 1
ATOM 2255 C C . ILE B 1 132 ? -0.715 -6.879 1.659 1 98.56 132 ILE B C 1
ATOM 2257 O O . ILE B 1 132 ? -1.064 -5.699 1.743 1 98.56 132 ILE B O 1
ATOM 2261 N N . LYS B 1 133 ? -0.859 -7.746 2.627 1 97.88 133 LYS B N 1
ATOM 2262 C CA . LYS B 1 133 ? -1.438 -7.312 3.896 1 97.88 133 LYS B CA 1
ATOM 2263 C C . LYS B 1 133 ? -0.631 -6.172 4.508 1 97.88 133 LYS B C 1
ATOM 2265 O O . LYS B 1 133 ? -1.202 -5.215 5.031 1 97.88 133 LYS B O 1
ATOM 2270 N N . CYS B 1 134 ? 0.618 -6.246 4.398 1 98.5 134 CYS B N 1
ATOM 2271 C CA . CYS B 1 134 ? 1.475 -5.227 4.996 1 98.5 134 CYS B CA 1
ATOM 2272 C C . CYS B 1 134 ? 1.445 -3.943 4.172 1 98.5 134 CYS B C 1
ATOM 2274 O O . CYS B 1 134 ? 1.48 -2.844 4.727 1 98.5 134 CYS B O 1
ATOM 2276 N N . LEU B 1 135 ? 1.393 -4.078 2.824 1 98.62 135 LEU B N 1
ATOM 2277 C CA . LEU B 1 135 ? 1.234 -2.893 1.988 1 98.62 135 LEU B CA 1
ATOM 2278 C C . LEU B 1 135 ? -0.075 -2.176 2.303 1 98.62 135 LEU B C 1
ATOM 2280 O O . LEU B 1 135 ? -0.103 -0.95 2.428 1 98.62 135 LEU B O 1
ATOM 2284 N N . THR B 1 136 ? -1.141 -2.982 2.475 1 98.19 136 THR B N 1
ATOM 2285 C CA . THR B 1 136 ? -2.447 -2.424 2.807 1 98.19 136 THR B CA 1
ATOM 2286 C C . THR B 1 136 ? -2.404 -1.721 4.16 1 98.19 136 THR B C 1
ATOM 2288 O O . THR B 1 136 ? -3.014 -0.663 4.336 1 98.19 136 THR B O 1
ATOM 2291 N N . THR B 1 137 ? -1.72 -2.32 5.066 1 98.12 137 THR B N 1
ATOM 2292 C CA . THR B 1 137 ? -1.556 -1.705 6.379 1 98.12 137 THR B CA 1
ATOM 2293 C C . THR B 1 137 ? -0.85 -0.357 6.262 1 98.12 137 THR B C 1
ATOM 2295 O O . THR B 1 137 ? -1.233 0.61 6.922 1 98.12 137 THR B O 1
ATOM 2298 N N . GLN B 1 138 ? 0.18 -0.302 5.473 1 98.44 138 GLN B N 1
ATOM 2299 C CA . GLN B 1 138 ? 0.89 0.955 5.258 1 98.44 138 GLN B CA 1
ATOM 2300 C C . GLN B 1 138 ? -0.035 2.016 4.672 1 98.44 138 GLN B C 1
ATOM 2302 O O . GLN B 1 138 ? -0.061 3.154 5.145 1 98.44 138 GLN B O 1
ATOM 2307 N N . VAL B 1 139 ? -0.809 1.668 3.68 1 98.44 139 VAL B N 1
ATOM 2308 C CA . VAL B 1 139 ? -1.745 2.594 3.053 1 98.44 139 VAL B CA 1
ATOM 2309 C C . VAL B 1 139 ? -2.74 3.107 4.09 1 98.44 139 VAL B C 1
ATOM 2311 O O . VAL B 1 139 ? -3.016 4.309 4.156 1 98.44 139 VAL B O 1
ATOM 2314 N N . GLN B 1 140 ? -3.232 2.164 4.875 1 97.5 140 GLN B N 1
ATOM 2315 C CA . GLN B 1 140 ? -4.203 2.52 5.902 1 97.5 140 GLN B CA 1
ATOM 2316 C C . GLN B 1 140 ? -3.621 3.529 6.887 1 97.5 140 GLN B C 1
ATOM 2318 O O . GLN B 1 140 ? -4.246 4.547 7.184 1 97.5 140 GLN B O 1
ATOM 2323 N N . VAL B 1 141 ? -2.508 3.258 7.363 1 97.38 141 VAL B N 1
ATOM 2324 C CA . VAL B 1 141 ? -1.866 4.121 8.352 1 97.38 141 VAL B CA 1
ATOM 2325 C C . VAL B 1 141 ? -1.587 5.492 7.738 1 97.38 141 VAL B C 1
ATOM 2327 O O . VAL B 1 141 ? -1.922 6.52 8.328 1 97.38 141 VAL B O 1
ATOM 2330 N N . MET B 1 142 ? -1.025 5.535 6.566 1 97.38 142 MET B N 1
ATOM 2331 C CA . MET B 1 142 ? -0.606 6.789 5.938 1 97.38 142 MET B CA 1
ATOM 2332 C C . MET B 1 142 ? -1.814 7.613 5.516 1 97.38 142 MET B C 1
ATOM 2334 O O . MET B 1 142 ? -1.802 8.844 5.629 1 97.38 142 MET B O 1
ATOM 2338 N N . ARG B 1 143 ? -2.807 6.891 5.094 1 95.88 143 ARG B N 1
ATOM 2339 C CA . ARG B 1 143 ? -4.059 7.559 4.754 1 95.88 143 ARG B CA 1
ATOM 2340 C C . ARG B 1 143 ? -4.637 8.289 5.961 1 95.88 143 ARG B C 1
ATOM 2342 O O . ARG B 1 143 ? -5.102 9.422 5.844 1 95.88 143 ARG B O 1
ATOM 2349 N N . ASN B 1 144 ? -4.613 7.637 7.027 1 94.06 144 ASN B N 1
ATOM 2350 C CA . ASN B 1 144 ? -5.141 8.242 8.242 1 94.06 144 ASN B CA 1
ATOM 2351 C C . ASN B 1 144 ? -4.293 9.438 8.688 1 94.06 144 ASN B C 1
ATOM 2353 O O . ASN B 1 144 ? -4.828 10.438 9.164 1 94.06 144 ASN B O 1
ATOM 2357 N N . ILE B 1 145 ? -3.037 9.359 8.508 1 94.81 145 ILE B N 1
ATOM 2358 C CA . ILE B 1 145 ? -2.146 10.461 8.852 1 94.81 145 ILE B CA 1
ATOM 2359 C C . ILE B 1 145 ? -2.41 11.648 7.922 1 94.81 145 ILE B C 1
ATOM 2361 O O . ILE B 1 145 ? -2.494 12.789 8.375 1 94.81 145 ILE B O 1
ATOM 2365 N N . VAL B 1 146 ? -2.518 11.367 6.664 1 95.19 146 VAL B N 1
ATOM 2366 C CA . VAL B 1 146 ? -2.791 12.422 5.691 1 95.19 146 VAL B CA 1
ATOM 2367 C C . VAL B 1 146 ? -4.113 13.102 6.027 1 95.19 146 VAL B C 1
ATOM 2369 O O . VAL B 1 146 ? -4.219 14.328 5.953 1 95.19 146 VAL B O 1
ATOM 2372 N N . ASP B 1 147 ? -5.059 12.289 6.387 1 92.12 147 ASP B N 1
ATOM 2373 C CA . ASP B 1 147 ? -6.359 12.836 6.75 1 92.12 147 ASP B CA 1
ATOM 2374 C C . ASP B 1 147 ? -6.25 13.742 7.973 1 92.12 147 ASP B C 1
ATOM 2376 O O . ASP B 1 147 ? -6.875 14.805 8.023 1 92.12 147 ASP B O 1
ATOM 2380 N N . LEU B 1 148 ? -5.531 13.328 8.953 1 88.44 148 LEU B N 1
ATOM 2381 C CA . LEU B 1 148 ? -5.332 14.109 10.164 1 88.44 148 LEU B CA 1
ATOM 2382 C C . LEU B 1 148 ? -4.684 15.453 9.844 1 88.44 148 LEU B C 1
ATOM 2384 O O . LEU B 1 148 ? -5.062 16.484 10.414 1 88.44 148 LEU B O 1
ATOM 2388 N N . PHE B 1 149 ? -3.799 15.445 8.906 1 86.94 149 PHE B N 1
ATOM 2389 C CA . PHE B 1 149 ? -3.084 16.672 8.562 1 86.94 149 PHE B CA 1
ATOM 2390 C C . PHE B 1 149 ? -3.936 17.562 7.668 1 86.94 149 PHE B C 1
ATOM 2392 O O . PHE B 1 149 ? -3.723 18.766 7.605 1 86.94 149 PHE B O 1
ATOM 2399 N N . SER B 1 150 ? -4.805 17.016 7.008 1 82.44 150 SER B N 1
ATOM 2400 C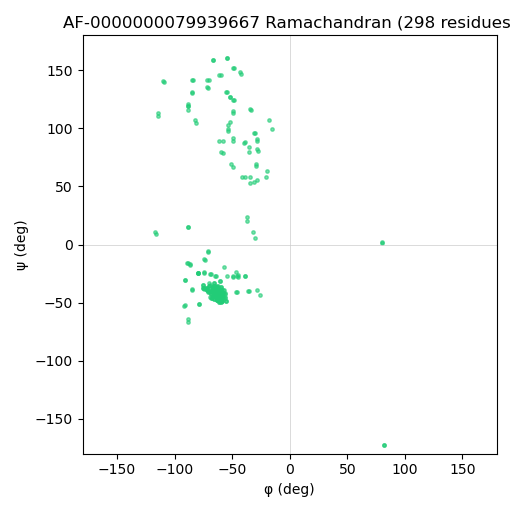 CA . SER B 1 150 ? -5.625 17.781 6.066 1 82.44 150 SER B CA 1
ATOM 2401 C C . SER B 1 150 ? -6.867 18.344 6.742 1 82.44 150 SER B C 1
ATOM 2403 O O . SER B 1 150 ? -7.621 19.109 6.133 1 82.44 150 SER B O 1
ATOM 2405 N N . ASN B 1 151 ? -7.242 17.875 7.898 1 73.06 151 ASN B N 1
ATOM 2406 C CA . ASN B 1 151 ? -8.406 18.328 8.648 1 73.06 151 ASN B CA 1
ATOM 2407 C C . ASN B 1 151 ? -8.055 19.438 9.625 1 73.06 151 ASN B C 1
ATOM 2409 O O . ASN B 1 151 ? -7.016 19.391 10.281 1 73.06 151 ASN B O 1
#

Radius of gyration: 21.31 Å; Cα contacts (8 Å, |Δi|>4): 246; chains: 2; bounding box: 66×55×76 Å

Sequence (302 aa):
MPLIFSMKQSSIKTRFTYGFLRTLKRLPKTRATSSSFSPEEISKRCRIIKQATDASMASAVGPRRAWSRALIRRVRWQRRQRLVMRRTRRGERKKGGKEVGGGGQTDSLRKLVPGGETMELCTLLGETAHYIKCLTTQVQVMRNIVDLFSNMPLIFSMKQSSIKTRFTYGFLRTLKRLPKTRATSSSFSPEEISKRCRIIKQATDASMASAVGPRRAWSRALIRRVRWQRRQRLVMRRTRRGERKKGGKEVGGGGQTDSLRKLVPGGETMELCTLLGETAHYIKCLTTQVQVMRNIVDLFSN

InterPro domains:
  IPR044660 Transcription factor IBH1-like [PTHR33124] (28-149)
  IPR059002 IBH1-like, N-terminal domain [PF26576] (9-76)

Solvent-accessible surface area (backbone atoms only — not comparable to full-atom values): 17020 Å² total; per-residue (Å²): 127,81,77,70,68,77,76,70,84,63,50,54,61,54,41,21,51,52,41,38,53,55,51,58,68,66,46,82,62,69,67,83,58,90,73,80,78,46,71,64,57,51,52,50,51,52,49,52,50,47,49,46,47,52,47,19,46,25,62,37,67,32,72,84,39,69,37,32,38,39,45,47,51,50,50,54,50,53,53,50,46,52,59,42,38,78,68,43,87,74,85,72,77,71,82,48,78,69,72,65,74,81,53,54,40,61,49,55,31,22,71,69,36,51,64,26,76,79,48,54,68,67,55,38,34,39,48,45,35,54,48,50,53,52,46,51,44,49,37,53,53,37,48,52,52,45,49,58,71,72,76,127,82,78,71,70,74,75,72,83,62,50,53,62,55,39,21,51,52,41,37,53,55,51,57,68,68,47,81,60,68,65,83,57,91,72,80,77,47,71,63,55,51,52,50,50,52,50,52,51,48,48,47,49,53,49,19,47,24,63,35,67,32,73,83,38,68,38,30,39,38,44,47,50,50,49,54,50,52,54,49,46,53,59,42,39,78,68,42,88,73,86,74,76,71,82,48,77,69,73,66,75,82,54,54,40,60,48,54,32,21,70,69,36,51,66,26,75,78,48,54,68,65,56,38,34,40,49,45,35,54,49,50,54,51,47,52,44,50,39,52,54,38,50,52,50,45,50,58,70,71,76

Secondary structure (DSSP, 8-state):
-----------HHHHHHHHHHHHHHHS------SS---HHHHHHHHHHHHHHHHHHHHHHH-TTSHHHHHHHHHHHHHHHHHHHHTT-------------TT--HHHHHHHHSTTGGG--HHHHHHHHHHHHHHHHHHHHHHHHHHHHHH-/-----------HHHHHHHHHHHHHHHS------SS---HHHHHHHHHHHHHHHHHHHHHHH-TTSHHHHHHHHHHHHHHHHHHHHTT-------------TT--HHHHHHHHSTTGGG--HHHHHHHHHHHHHHHHHHHHHHHHHHHHHH-

Foldseek 3Di:
DPCPVPPPLDALLRQLLVQLVVVVVVDDDPPPPPDDPDPVNVVVVVVVSVLSSLVSSLVSVDVPAQLSVLSVVVSVVVVVVVVCCVVPVDDDPPPPPPCPVPDDPQCVLLVVRRVSNPDDPVSSVVSSVVVVVSVVSVCVSVVVVVVVVVD/DPCPVPPPLDPLLRQLLVQLVVVVVVDDDPPPPPDDPDPVNVVVVVVVSVLSSLVSSLVSVDVPAQLSVLSVVVSVVVVVVVVCCVVPVDDDPPPPPPCPVPDDPQCVLLVVRRVSNPDDPVSSVVSSVVVVVSVVSVCVSVVVVVVVVVD

pLDDT: mean 81.66, std 22.12, range [25.41, 98.62]

Organism: Actinidia chinensis var. chinensis (NCBI:txid1590841)